Protein AF-0000000077532172 (afdb_homodimer)

pLDDT: mean 95.01, std 9.89, range [37.62, 99.0]

Structure (mmCIF, N/CA/C/O backbone):
data_AF-0000000077532172-model_v1
#
loop_
_entity.id
_entity.type
_entity.pdbx_description
1 polymer 'Glyoxalase/Bleomycin resistance protein/Dihydroxybiphenyl dioxygenase'
#
loop_
_atom_site.group_PDB
_atom_site.id
_atom_site.type_symbol
_atom_site.label_atom_id
_atom_site.label_alt_id
_atom_site.label_comp_id
_atom_site.label_asym_id
_atom_site.label_entity_id
_atom_site.label_seq_id
_atom_site.pdbx_PDB_ins_code
_atom_site.Cartn_x
_atom_site.Cartn_y
_atom_site.Cartn_z
_atom_site.occupancy
_atom_site.B_iso_or_equiv
_atom_site.auth_seq_id
_atom_site.auth_comp_id
_atom_site.auth_asym_id
_atom_site.auth_atom_id
_atom_site.pdbx_PDB_model_num
ATOM 1 N N . M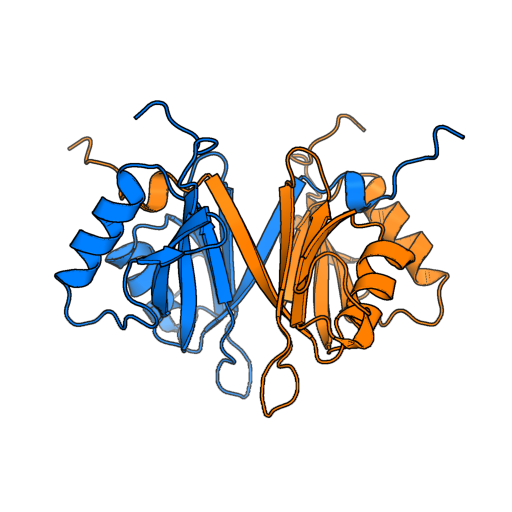ET A 1 1 ? -6.461 -32.5 4.848 1 37.62 1 MET A N 1
ATOM 2 C CA . MET A 1 1 ? -5.145 -32.406 4.219 1 37.62 1 MET A CA 1
ATOM 3 C C . MET A 1 1 ? -4.426 -31.141 4.68 1 37.62 1 MET A C 1
ATOM 5 O O . MET A 1 1 ? -4.84 -30.031 4.355 1 37.62 1 MET A O 1
ATOM 9 N N . SER A 1 2 ? -3.838 -30.938 5.824 1 48.78 2 SER A N 1
ATOM 10 C CA . SER A 1 2 ? -3.285 -29.828 6.602 1 48.78 2 SER A CA 1
ATOM 11 C C . SER A 1 2 ? -2.26 -29.047 5.789 1 48.78 2 SER A C 1
ATOM 13 O O . SER A 1 2 ? -1.079 -29.391 5.762 1 48.78 2 SER A O 1
ATOM 15 N N . GLY A 1 3 ? -2.461 -28.672 4.418 1 63.28 3 GLY A N 1
ATOM 16 C CA . GLY A 1 3 ? -1.538 -28.375 3.332 1 63.28 3 GLY A CA 1
ATOM 17 C C . GLY A 1 3 ? -0.626 -27.203 3.623 1 63.28 3 GLY A C 1
ATOM 18 O O . GLY A 1 3 ? -0.875 -26.422 4.555 1 63.28 3 GLY A O 1
ATOM 19 N N . THR A 1 4 ? 0.636 -27.391 3.184 1 82.19 4 THR A N 1
ATOM 20 C CA . THR A 1 4 ? 1.672 -26.375 3.322 1 82.19 4 THR A CA 1
ATOM 21 C C . THR A 1 4 ? 1.153 -25.016 2.877 1 82.19 4 THR A C 1
ATOM 23 O O . THR A 1 4 ? 0.619 -24.875 1.773 1 82.19 4 THR A O 1
ATOM 26 N N . PRO A 1 5 ? 1.08 -24.203 3.875 1 89.56 5 PRO A N 1
ATOM 27 C CA . PRO A 1 5 ? 0.607 -22.875 3.492 1 89.56 5 PRO A CA 1
ATOM 28 C C . PRO A 1 5 ? 1.331 -22.312 2.268 1 89.56 5 PRO A C 1
ATOM 30 O O . PRO A 1 5 ? 2.512 -22.609 2.061 1 89.56 5 PRO A O 1
ATOM 33 N N . ALA A 1 6 ? 0.56 -21.578 1.504 1 95.56 6 ALA A N 1
ATOM 34 C CA . ALA A 1 6 ? 1.185 -20.859 0.388 1 95.56 6 ALA A CA 1
ATOM 35 C C . ALA A 1 6 ? 2.326 -19.984 0.872 1 95.56 6 ALA A C 1
ATOM 37 O O . ALA A 1 6 ? 2.275 -19.438 1.98 1 95.56 6 ALA A O 1
ATOM 38 N N . PRO A 1 7 ? 3.334 -19.844 0.047 1 96.75 7 PRO A N 1
ATOM 39 C CA . PRO A 1 7 ? 4.473 -19.016 0.464 1 96.75 7 PRO A CA 1
ATOM 40 C C . PRO A 1 7 ? 4.059 -17.625 0.931 1 96.75 7 PRO A C 1
ATOM 42 O O . PRO A 1 7 ? 4.629 -17.094 1.888 1 96.75 7 PRO A O 1
ATOM 45 N N . VAL A 1 8 ? 3.014 -17.047 0.375 1 98.25 8 VAL A N 1
ATOM 46 C CA . VAL A 1 8 ? 2.617 -15.68 0.686 1 98.25 8 VAL A CA 1
ATOM 47 C C . VAL A 1 8 ? 2.033 -15.617 2.094 1 98.25 8 VAL A C 1
ATOM 49 O O . VAL A 1 8 ? 1.897 -14.539 2.67 1 98.25 8 VAL A O 1
ATOM 52 N N . ALA A 1 9 ? 1.693 -16.703 2.678 1 97.25 9 ALA A N 1
ATOM 53 C CA . ALA A 1 9 ? 1.202 -16.734 4.055 1 97.25 9 ALA A CA 1
ATOM 54 C C . ALA A 1 9 ? 2.271 -16.25 5.027 1 97.25 9 ALA A C 1
ATOM 56 O O . ALA A 1 9 ? 1.968 -15.906 6.172 1 97.25 9 ALA A O 1
ATOM 57 N N . SER A 1 10 ? 3.49 -16.203 4.613 1 96.81 10 SER A N 1
ATOM 58 C CA . SER A 1 10 ? 4.59 -15.75 5.461 1 96.81 10 SER A CA 1
ATOM 59 C C . SER A 1 10 ? 4.746 -14.234 5.398 1 96.81 10 SER A C 1
ATOM 61 O O . SER A 1 10 ? 5.629 -13.664 6.047 1 96.81 10 SER A O 1
ATOM 63 N N . ALA A 1 11 ? 3.889 -13.516 4.586 1 98.06 11 ALA A N 1
ATOM 64 C CA . ALA A 1 11 ? 4 -12.062 4.449 1 98.06 11 ALA A CA 1
ATOM 65 C C . ALA A 1 11 ? 3.955 -11.375 5.812 1 98.06 11 ALA A C 1
ATOM 67 O O . ALA A 1 11 ? 3.113 -11.711 6.652 1 98.06 11 ALA A O 1
ATOM 68 N N . TRP A 1 12 ? 4.875 -10.367 6 1 97.38 12 TRP A N 1
ATOM 69 C CA . TRP A 1 12 ? 4.902 -9.719 7.305 1 97.38 12 TRP A CA 1
ATOM 70 C C . TRP A 1 12 ? 4.922 -8.203 7.156 1 97.38 12 TRP A C 1
ATOM 72 O O . TRP A 1 12 ? 4.855 -7.473 8.148 1 97.38 12 TRP A O 1
ATOM 82 N N . LYS A 1 13 ? 4.965 -7.746 5.926 1 98.06 13 LYS A N 1
ATOM 83 C CA . LYS A 1 13 ? 4.926 -6.312 5.652 1 98.06 13 LYS A CA 1
ATOM 84 C C . LYS A 1 13 ? 4.496 -6.035 4.215 1 98.06 13 LYS A C 1
ATOM 86 O O . LYS A 1 13 ? 4.859 -6.777 3.299 1 98.06 13 LYS A O 1
ATOM 91 N N . ILE A 1 14 ? 3.723 -4.996 4.012 1 98.94 14 ILE A N 1
ATOM 92 C CA . ILE A 1 14 ? 3.445 -4.473 2.678 1 98.94 14 ILE A CA 1
ATOM 93 C C . ILE A 1 14 ? 3.795 -2.986 2.625 1 98.94 14 ILE A C 1
ATOM 95 O O . ILE A 1 14 ? 3.568 -2.254 3.59 1 98.94 14 ILE A O 1
ATOM 99 N N . ILE A 1 15 ? 4.383 -2.562 1.558 1 98.94 15 ILE A N 1
ATOM 100 C CA . ILE A 1 15 ? 4.801 -1.181 1.351 1 98.94 15 ILE A CA 1
ATOM 101 C C . ILE A 1 15 ? 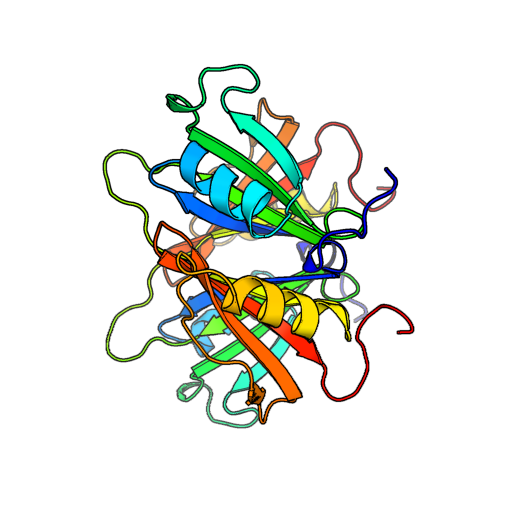4.301 -0.688 -0.004 1 98.94 15 ILE A C 1
ATOM 103 O O . ILE A 1 15 ? 4.855 -1.041 -1.046 1 98.94 15 ILE A O 1
ATOM 107 N N . PRO A 1 16 ? 3.203 0.099 -0.019 1 98.94 16 PRO A N 1
ATOM 108 C CA . PRO A 1 16 ? 2.846 0.698 -1.307 1 98.94 16 PRO A CA 1
ATOM 109 C C . PRO A 1 16 ? 3.951 1.587 -1.873 1 98.94 16 PRO A C 1
ATOM 111 O O . PRO A 1 16 ? 4.707 2.197 -1.112 1 98.94 16 PRO A O 1
ATOM 114 N N . THR A 1 17 ? 4.012 1.648 -3.191 1 98.88 17 THR A N 1
ATOM 115 C CA . THR A 1 17 ? 4.902 2.594 -3.857 1 98.88 17 THR A CA 1
ATOM 116 C C . THR A 1 17 ? 4.102 3.684 -4.562 1 98.88 17 THR A C 1
ATOM 118 O O . THR A 1 17 ? 3.115 3.396 -5.246 1 98.88 17 THR A O 1
ATOM 121 N N . PHE A 1 18 ? 4.465 4.863 -4.359 1 98.94 18 PHE A N 1
ATOM 122 C CA . PHE A 1 18 ? 3.91 6.027 -5.035 1 98.94 18 PHE A CA 1
ATOM 123 C C . PHE A 1 18 ? 4.953 6.68 -5.938 1 98.94 18 PHE A C 1
ATOM 125 O O . PHE A 1 18 ? 6.156 6.512 -5.723 1 98.94 18 PHE A O 1
ATOM 132 N N . GLU A 1 19 ? 4.473 7.363 -6.949 1 98.88 19 GLU A N 1
ATOM 133 C CA . GLU A 1 19 ? 5.363 8.195 -7.754 1 98.88 19 GLU A CA 1
ATOM 134 C C . GLU A 1 19 ? 5.312 9.648 -7.305 1 98.88 19 GLU A C 1
ATOM 136 O O . GLU A 1 19 ? 4.293 10.109 -6.789 1 98.88 19 GLU A O 1
ATOM 141 N N . SER A 1 20 ? 6.371 10.273 -7.438 1 98.88 20 SER A N 1
ATOM 142 C CA . SER A 1 20 ? 6.516 11.688 -7.113 1 98.88 20 SER A CA 1
ATOM 143 C C . SER A 1 20 ? 7.414 12.398 -8.117 1 98.88 20 SER A C 1
ATOM 145 O O . SER A 1 20 ? 8.523 11.938 -8.406 1 98.88 20 SER A O 1
ATOM 147 N N . ASP A 1 21 ? 6.926 13.555 -8.625 1 98.62 21 ASP A N 1
ATOM 148 C CA . ASP A 1 21 ? 7.723 14.344 -9.555 1 98.62 21 ASP A CA 1
ATOM 149 C C . ASP A 1 21 ? 8.812 15.125 -8.82 1 98.62 21 ASP A C 1
ATOM 151 O O . ASP A 1 21 ? 9.773 15.594 -9.438 1 98.62 21 ASP A O 1
ATOM 155 N N . ASP A 1 22 ? 8.641 15.312 -7.543 1 98.56 22 ASP A N 1
ATOM 156 C CA . ASP A 1 22 ? 9.539 16.094 -6.707 1 98.56 22 ASP A CA 1
ATOM 157 C C . ASP A 1 22 ? 9.594 15.547 -5.285 1 98.56 22 ASP A C 1
ATOM 159 O O . ASP A 1 22 ? 8.766 15.914 -4.441 1 98.56 22 ASP A O 1
ATOM 163 N N . ILE A 1 23 ? 10.641 14.781 -4.992 1 98.81 23 ILE A N 1
ATOM 164 C CA . ILE A 1 23 ? 10.75 14.047 -3.732 1 98.81 23 ILE A CA 1
ATOM 165 C C . ILE A 1 23 ? 10.891 15.039 -2.576 1 98.81 23 ILE A C 1
ATOM 167 O O . ILE A 1 23 ? 10.367 14.805 -1.485 1 98.81 23 ILE A O 1
ATOM 171 N N . ALA A 1 24 ? 11.57 16.078 -2.814 1 98.62 24 ALA A N 1
ATOM 172 C CA . ALA A 1 24 ? 11.727 17.078 -1.762 1 98.62 24 ALA A CA 1
ATOM 173 C C . ALA A 1 24 ? 10.375 17.672 -1.365 1 98.62 24 ALA A C 1
ATOM 175 O O . ALA A 1 24 ? 10.086 17.844 -0.177 1 98.62 24 ALA A O 1
ATOM 176 N N . ARG A 1 25 ? 9.57 18 -2.309 1 98.56 25 ARG A N 1
ATOM 177 C CA . ARG A 1 25 ? 8.227 18.5 -2.062 1 98.56 25 ARG A CA 1
ATOM 178 C C . ARG A 1 25 ? 7.367 17.469 -1.355 1 98.56 25 ARG A C 1
ATOM 180 O O . ARG A 1 25 ? 6.578 17.797 -0.466 1 98.56 25 ARG A O 1
ATOM 187 N N . THR A 1 26 ? 7.559 16.234 -1.769 1 98.81 26 THR A N 1
ATOM 188 C CA . THR A 1 26 ? 6.871 15.117 -1.12 1 98.81 26 THR A CA 1
ATOM 189 C C . THR A 1 26 ? 7.234 15.047 0.359 1 98.81 26 THR A C 1
ATOM 191 O O . THR A 1 26 ? 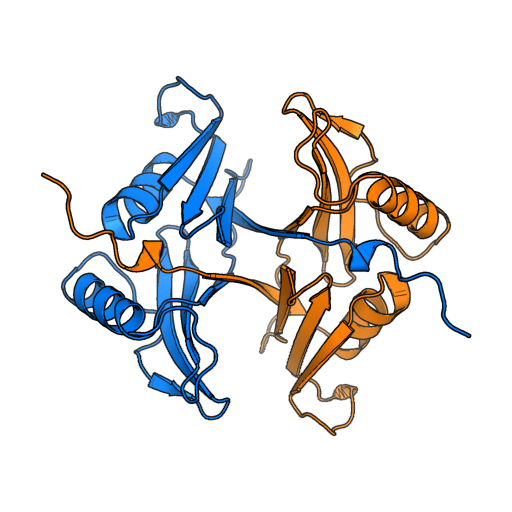6.359 14.891 1.214 1 98.81 26 THR A O 1
ATOM 194 N N . LEU A 1 27 ? 8.469 15.203 0.675 1 98.69 27 LEU A N 1
ATOM 195 C CA . LEU A 1 27 ? 8.93 15.133 2.057 1 98.69 27 LEU A CA 1
ATOM 196 C C . LEU A 1 27 ? 8.383 16.297 2.871 1 98.69 27 LEU A C 1
ATOM 198 O O . LEU A 1 27 ? 8.039 16.141 4.043 1 98.69 27 LEU A O 1
ATOM 202 N N . GLU A 1 28 ? 8.281 17.469 2.289 1 98.5 28 GLU A N 1
ATOM 203 C CA . GLU A 1 28 ? 7.676 18.609 2.979 1 98.5 28 GLU A CA 1
ATOM 204 C C . GLU A 1 28 ? 6.238 18.297 3.387 1 98.5 28 GLU A C 1
ATOM 206 O O . GLU A 1 28 ? 5.816 18.625 4.5 1 98.5 28 GLU A O 1
ATOM 211 N N . PHE A 1 29 ? 5.594 17.625 2.551 1 98.81 29 PHE A N 1
ATOM 212 C CA . PHE A 1 29 ? 4.191 17.328 2.811 1 98.81 29 PHE A CA 1
ATOM 213 C C . PHE A 1 29 ? 4.062 16.188 3.826 1 98.81 29 PHE A C 1
ATOM 215 O O . PHE A 1 29 ? 3.379 16.344 4.844 1 98.81 29 PHE A O 1
ATOM 222 N N . TYR A 1 30 ? 4.691 15.07 3.594 1 98.88 30 TYR A N 1
ATOM 223 C CA . TYR A 1 30 ? 4.484 13.875 4.398 1 98.88 30 TYR A CA 1
ATOM 224 C C . TYR A 1 30 ? 5.184 13.992 5.746 1 98.88 30 TYR A C 1
ATOM 226 O O . TYR A 1 30 ? 4.633 13.594 6.773 1 98.88 30 TYR A O 1
ATOM 234 N N . VAL A 1 31 ? 6.41 14.516 5.738 1 98.62 31 VAL A N 1
ATOM 235 C CA . VAL A 1 31 ? 7.148 14.641 6.988 1 98.62 31 VAL A CA 1
ATOM 236 C C . VAL A 1 31 ? 6.762 15.938 7.691 1 98.62 31 VAL A C 1
ATOM 238 O O . VAL A 1 31 ? 6.453 15.938 8.883 1 98.62 31 VAL A O 1
ATOM 241 N N . GLY A 1 32 ? 6.707 17.031 6.906 1 98 32 GLY A N 1
ATOM 242 C CA . GLY A 1 32 ? 6.426 18.328 7.492 1 98 32 GLY A CA 1
ATOM 243 C C . GLY A 1 32 ? 4.973 18.5 7.895 1 98 32 GLY A C 1
ATOM 244 O O . GLY A 1 32 ? 4.676 18.906 9.023 1 98 32 GLY A O 1
ATOM 245 N N . THR A 1 33 ? 4.07 18.219 7.035 1 98.12 33 THR A N 1
ATOM 246 C CA . THR A 1 33 ? 2.654 18.5 7.246 1 98.12 33 THR A CA 1
ATOM 247 C C . THR A 1 33 ? 1.968 17.344 7.957 1 98.12 33 THR A C 1
ATOM 249 O O . THR A 1 33 ? 1.263 17.531 8.945 1 98.12 33 THR A O 1
ATOM 252 N N . LEU A 1 34 ? 2.172 16.109 7.527 1 98.62 34 LEU A N 1
ATOM 253 C CA . LEU A 1 34 ? 1.417 14.969 8.047 1 98.62 34 LEU A CA 1
ATOM 254 C C . LEU A 1 34 ? 2.096 14.391 9.289 1 98.62 34 LEU A C 1
ATOM 256 O O . LEU A 1 34 ? 1.438 13.773 10.125 1 98.62 34 LEU A O 1
ATOM 260 N N . GLY A 1 35 ? 3.43 14.484 9.312 1 98.62 35 GLY A N 1
ATOM 261 C CA . GLY A 1 35 ? 4.137 14.039 10.508 1 98.62 35 GLY A CA 1
ATOM 262 C C . GLY A 1 35 ? 4.73 12.648 10.367 1 98.62 35 GLY A C 1
ATOM 263 O O . GLY A 1 35 ? 5.059 12.008 11.367 1 98.62 35 GLY A O 1
ATOM 264 N N . PHE A 1 36 ? 4.883 12.141 9.141 1 98.88 36 PHE A N 1
ATOM 265 C CA . PHE A 1 36 ? 5.609 10.898 8.922 1 98.88 36 PHE A CA 1
ATOM 266 C C . PHE A 1 36 ? 7.082 11.062 9.281 1 98.88 36 PHE A C 1
ATOM 268 O O . PHE A 1 36 ? 7.57 12.188 9.43 1 98.88 36 PHE A O 1
ATOM 275 N N . THR A 1 37 ? 7.766 9.922 9.477 1 98.81 37 THR A N 1
ATOM 276 C CA . THR A 1 37 ? 9.203 9.906 9.719 1 98.81 37 THR A CA 1
ATOM 277 C C . THR A 1 37 ? 9.961 9.508 8.453 1 98.81 37 THR A C 1
ATOM 279 O O . THR A 1 37 ? 9.555 8.586 7.746 1 98.81 37 THR A O 1
ATOM 282 N N . LEU A 1 38 ? 11.016 10.211 8.117 1 98.5 38 LEU A N 1
ATOM 283 C CA . LEU A 1 38 ? 11.898 9.852 7.012 1 98.5 38 LEU A CA 1
ATOM 284 C C . LEU A 1 38 ? 12.797 8.68 7.387 1 98.5 38 LEU A C 1
ATOM 286 O O . LEU A 1 38 ? 13.453 8.703 8.43 1 98.5 38 LEU A O 1
ATOM 290 N N . ALA A 1 39 ? 12.75 7.688 6.605 1 98.31 39 ALA A N 1
ATOM 291 C CA . ALA A 1 39 ? 13.641 6.547 6.812 1 98.31 39 ALA A CA 1
ATOM 292 C C . ALA A 1 39 ? 14.922 6.695 5.996 1 98.31 39 ALA A C 1
ATOM 294 O O . ALA A 1 39 ? 16.016 6.5 6.516 1 98.31 39 ALA A O 1
ATOM 295 N N . SER A 1 40 ? 14.742 7.012 4.691 1 97.94 40 SER A N 1
ATOM 296 C CA . SER A 1 40 ? 15.906 7.133 3.824 1 97.94 40 SER A CA 1
ATOM 297 C C . SER A 1 40 ? 15.57 7.879 2.539 1 97.94 40 SER A C 1
ATOM 299 O O . SER A 1 40 ? 14.398 8.031 2.191 1 97.94 40 SER A O 1
ATOM 301 N N . THR A 1 41 ? 16.625 8.383 1.867 1 98.38 41 THR A N 1
ATOM 302 C CA . THR A 1 41 ? 16.547 8.93 0.518 1 98.38 41 THR A CA 1
ATOM 303 C C . THR A 1 41 ? 17.609 8.305 -0.385 1 98.38 41 THR A C 1
ATOM 305 O O . THR A 1 41 ? 18.531 7.652 0.097 1 98.38 41 THR A O 1
ATOM 308 N N . LYS A 1 42 ? 17.312 8.484 -1.607 1 97.75 42 LYS A N 1
ATOM 309 C CA . LYS A 1 42 ? 18.359 8.273 -2.604 1 97.75 42 LYS A CA 1
ATOM 310 C C . LYS A 1 42 ? 18.547 9.516 -3.467 1 97.75 42 LYS A C 1
ATOM 312 O O . LYS A 1 42 ? 17.609 10 -4.094 1 97.75 42 LYS A O 1
ATOM 317 N N . PRO A 1 43 ? 19.719 10.07 -3.525 1 97.19 43 PRO A N 1
ATOM 318 C CA . PRO A 1 43 ? 20.906 9.727 -2.73 1 97.19 43 PRO A CA 1
ATOM 319 C C . PRO A 1 43 ? 20.734 10.047 -1.248 1 97.19 43 PRO A C 1
ATOM 321 O O . PRO A 1 43 ? 19.875 10.859 -0.884 1 97.19 43 PRO A O 1
ATOM 324 N N . GLU A 1 44 ? 21.344 9.453 -0.194 1 94.12 44 GLU A N 1
ATOM 325 C CA . GLU A 1 44 ? 21.203 9.594 1.253 1 94.12 44 GLU A CA 1
ATOM 326 C C . GLU A 1 44 ? 21.734 10.938 1.734 1 94.12 44 GLU A C 1
ATOM 328 O O . GLU A 1 44 ? 21.125 11.57 2.609 1 94.12 44 GLU A O 1
ATOM 333 N N . ASP A 1 45 ? 22.656 11.555 1.262 1 87.56 45 ASP A N 1
ATOM 334 C CA . ASP A 1 45 ? 23.281 12.781 1.74 1 87.56 45 ASP A CA 1
ATOM 335 C C . ASP A 1 45 ? 23.516 13.766 0.593 1 87.56 45 ASP A C 1
ATOM 337 O O . ASP A 1 45 ? 24.484 14.516 0.602 1 87.56 45 ASP A O 1
ATOM 341 N N . GLY A 1 46 ? 22.438 13.75 -0.184 1 89.44 46 GLY A N 1
ATOM 342 C CA . GLY A 1 46 ? 22.641 14.633 -1.322 1 89.44 46 GLY A CA 1
ATOM 343 C C . GLY A 1 46 ? 21.734 15.852 -1.299 1 89.44 46 GLY A C 1
ATOM 344 O O . GLY A 1 46 ? 20.984 16.047 -0.349 1 89.44 46 GLY A O 1
ATOM 345 N N . ASP A 1 47 ? 21.922 16.688 -2.197 1 96.44 47 ASP A N 1
ATOM 346 C CA . ASP A 1 47 ? 21.016 17.812 -2.459 1 96.44 47 ASP A CA 1
ATOM 347 C C . ASP A 1 47 ? 19.594 17.312 -2.709 1 96.44 47 ASP A C 1
ATOM 349 O O . ASP A 1 47 ? 19.375 16.453 -3.574 1 96.44 47 ASP A O 1
ATOM 353 N N . PRO A 1 48 ? 18.625 17.812 -1.975 1 96.88 48 PRO A N 1
ATOM 354 C CA . PRO A 1 48 ? 17.25 17.344 -2.119 1 96.88 48 PRO A CA 1
ATOM 355 C C . PRO A 1 48 ? 16.734 17.438 -3.557 1 96.88 48 PRO A C 1
ATOM 357 O O . PRO A 1 48 ? 15.867 16.672 -3.959 1 96.88 48 PRO A O 1
ATOM 360 N N . SER A 1 49 ? 17.25 18.359 -4.254 1 96.38 49 SER A N 1
ATOM 361 C CA . SER A 1 49 ? 16.828 18.516 -5.641 1 96.38 49 SER A CA 1
ATOM 362 C C . SER A 1 49 ? 17.203 17.297 -6.48 1 96.38 49 SER A C 1
ATOM 364 O O . SER A 1 49 ? 16.688 17.125 -7.59 1 96.38 49 SER A O 1
ATOM 366 N N . LEU A 1 50 ? 18.047 16.422 -5.953 1 96.75 50 LEU A N 1
ATOM 367 C CA . LEU A 1 50 ? 18.547 15.273 -6.699 1 96.75 50 LEU A CA 1
ATOM 368 C C . LEU A 1 50 ? 17.859 13.992 -6.238 1 96.75 50 LEU A C 1
ATOM 370 O O . LEU A 1 50 ? 18.125 12.914 -6.785 1 96.75 50 LEU A O 1
ATOM 374 N N . PHE A 1 51 ? 17.031 14.117 -5.266 1 98.25 51 PHE A N 1
ATOM 375 C CA . PHE A 1 51 ? 16.391 12.906 -4.738 1 98.25 51 PHE A CA 1
ATOM 376 C C . PHE A 1 51 ? 15.57 12.219 -5.812 1 98.25 51 PHE A C 1
ATOM 378 O O . PHE A 1 51 ? 14.812 12.875 -6.543 1 98.25 51 PHE A O 1
ATOM 385 N N . THR A 1 52 ? 15.695 10.906 -5.91 1 98.25 52 THR A N 1
ATOM 386 C CA . THR A 1 52 ? 14.898 10.102 -6.836 1 98.25 52 THR A CA 1
ATOM 387 C C . THR A 1 52 ? 14.039 9.094 -6.074 1 98.25 52 THR A C 1
ATOM 389 O O . THR A 1 52 ? 13.203 8.406 -6.672 1 98.25 52 THR A O 1
ATOM 392 N N . PHE A 1 53 ? 14.281 9.062 -4.82 1 98.62 53 PHE A N 1
ATOM 393 C CA . PHE A 1 53 ? 13.594 8.102 -3.961 1 98.62 53 PHE A CA 1
ATOM 394 C C . PHE A 1 53 ? 13.555 8.602 -2.521 1 98.62 53 PHE A C 1
ATOM 396 O O . PHE A 1 53 ? 14.5 9.227 -2.047 1 98.62 53 PHE A O 1
ATOM 403 N N . CYS A 1 54 ? 12.469 8.273 -1.809 1 98.75 54 CYS A N 1
ATOM 404 C CA . CYS A 1 54 ? 12.484 8.32 -0.351 1 98.75 54 CYS A CA 1
ATOM 405 C C . CYS A 1 54 ? 11.586 7.234 0.237 1 98.75 54 CYS A C 1
ATOM 407 O O . CYS A 1 54 ? 10.672 6.754 -0.43 1 98.75 54 CYS A O 1
ATOM 409 N N . SER A 1 55 ? 11.93 6.809 1.431 1 98.88 55 SER A N 1
ATOM 410 C CA . SER A 1 55 ? 11.117 5.949 2.289 1 98.88 55 SER A CA 1
ATOM 411 C C . SER A 1 55 ? 10.664 6.691 3.541 1 98.88 55 SER A C 1
ATOM 413 O O . SER A 1 55 ? 11.477 7.293 4.242 1 98.88 55 SER A O 1
ATOM 415 N N . ILE A 1 56 ? 9.352 6.684 3.756 1 98.94 56 ILE A N 1
ATOM 416 C CA . ILE A 1 56 ? 8.812 7.289 4.969 1 98.94 56 ILE A CA 1
ATOM 417 C C . ILE A 1 56 ? 7.961 6.266 5.723 1 98.94 56 ILE A C 1
ATOM 419 O O . ILE A 1 56 ? 7.523 5.27 5.145 1 98.94 56 ILE A O 1
ATOM 423 N N . PHE A 1 57 ? 7.766 6.492 7.043 1 98.88 57 PHE A N 1
ATOM 424 C CA . PHE A 1 57 ? 6.945 5.551 7.797 1 98.88 57 PHE A CA 1
ATOM 425 C C . PHE A 1 57 ? 6.266 6.246 8.969 1 98.88 57 PHE A C 1
ATOM 427 O O . PHE A 1 57 ? 6.629 7.367 9.328 1 98.88 57 PHE A O 1
ATOM 434 N N . ALA A 1 58 ? 5.23 5.645 9.477 1 98.75 58 ALA A N 1
ATOM 435 C CA . ALA A 1 58 ? 4.504 6.047 10.68 1 98.75 58 ALA A CA 1
ATOM 436 C C . ALA A 1 58 ? 4.039 4.828 11.477 1 98.75 58 ALA A C 1
ATOM 438 O O . ALA A 1 58 ? 3.877 3.742 10.914 1 98.75 58 ALA A O 1
ATOM 439 N N . GLY A 1 59 ? 3.906 5.012 12.75 1 97.56 59 GLY A N 1
ATOM 440 C CA . GLY A 1 59 ? 3.391 3.969 13.625 1 97.56 59 GLY A CA 1
ATOM 441 C C . GLY A 1 59 ? 4.477 3.059 14.172 1 97.56 59 GLY A C 1
ATOM 442 O O . GLY A 1 59 ? 5.605 3.061 13.68 1 97.56 59 GLY A O 1
ATOM 443 N N . GLU A 1 60 ? 4.113 2.305 15.164 1 94.75 60 GLU A N 1
ATOM 444 C CA . GLU A 1 60 ? 5.035 1.33 15.742 1 94.75 60 GLU A CA 1
ATOM 445 C C . GLU A 1 60 ? 5.492 0.314 14.703 1 94.75 60 GLU A C 1
ATOM 447 O O . GLU A 1 60 ? 4.688 -0.167 13.898 1 94.75 60 GLU A O 1
ATOM 452 N N . LYS A 1 61 ? 6.785 0.003 14.633 1 93.94 61 LYS A N 1
ATOM 453 C CA . LYS A 1 61 ? 7.398 -0.948 13.711 1 93.94 61 LYS A CA 1
ATOM 454 C C . LYS A 1 61 ? 7.07 -0.601 12.266 1 93.94 61 LYS A C 1
ATOM 456 O O . LYS A 1 61 ? 6.82 -1.491 11.445 1 93.94 61 LYS A O 1
ATOM 461 N N . ALA A 1 62 ? 6.91 0.712 11.992 1 97.38 62 ALA A N 1
ATOM 462 C CA . ALA A 1 62 ? 6.609 1.188 10.641 1 97.38 62 ALA A CA 1
ATOM 463 C C . ALA A 1 62 ? 5.352 0.525 10.094 1 97.38 62 ALA A C 1
ATOM 465 O O . ALA A 1 62 ? 5.34 0.04 8.961 1 97.38 62 ALA A O 1
ATOM 466 N N . ALA A 1 63 ? 4.293 0.557 10.875 1 97.56 63 ALA A N 1
ATOM 467 C CA . ALA A 1 63 ? 3.037 -0.09 10.508 1 97.56 63 ALA A CA 1
ATOM 468 C C . ALA A 1 63 ? 2.496 0.467 9.195 1 97.56 63 ALA A C 1
ATOM 470 O O . ALA A 1 63 ? 1.813 -0.239 8.445 1 97.56 63 ALA A O 1
ATOM 471 N N . ALA A 1 64 ? 2.814 1.745 8.953 1 98.81 64 ALA A N 1
ATOM 472 C CA . ALA A 1 64 ? 2.555 2.369 7.656 1 98.81 64 ALA A CA 1
ATOM 473 C C . ALA A 1 64 ? 3.85 2.871 7.02 1 98.81 64 ALA A C 1
ATOM 475 O O . ALA A 1 64 ? 4.477 3.803 7.531 1 98.81 64 ALA A O 1
ATOM 476 N N . ASN A 1 65 ? 4.242 2.238 5.98 1 98.94 65 ASN A N 1
ATOM 477 C CA . ASN A 1 65 ? 5.434 2.576 5.211 1 98.94 65 ASN A CA 1
ATOM 478 C C . ASN A 1 65 ? 5.105 2.824 3.742 1 98.94 65 ASN A C 1
ATOM 480 O O . ASN A 1 65 ? 4.312 2.092 3.148 1 98.94 65 ASN A O 1
ATOM 484 N N . ILE A 1 66 ? 5.695 3.889 3.178 1 99 66 ILE A N 1
ATOM 485 C CA . ILE A 1 66 ? 5.496 4.199 1.767 1 99 66 ILE A CA 1
ATOM 486 C C . ILE A 1 66 ? 6.844 4.461 1.1 1 99 66 ILE A C 1
ATOM 488 O O . ILE A 1 66 ? 7.688 5.176 1.649 1 99 66 ILE A O 1
ATOM 492 N N . TYR A 1 67 ? 7.051 3.885 -0.029 1 98.94 67 TYR A N 1
ATOM 493 C CA . TYR A 1 67 ? 8.156 4.246 -0.91 1 98.94 67 TYR A CA 1
ATOM 494 C C . TYR A 1 67 ? 7.695 5.223 -1.987 1 98.94 67 TYR A C 1
ATOM 496 O O . TYR A 1 67 ? 6.66 5.012 -2.625 1 98.94 67 TYR A O 1
ATOM 504 N N . PHE A 1 68 ? 8.492 6.242 -2.191 1 98.94 68 PHE A N 1
ATOM 505 C CA . PHE A 1 68 ? 8.273 7.168 -3.297 1 98.94 68 PHE A CA 1
ATOM 506 C C . PHE A 1 68 ? 9.398 7.066 -4.32 1 98.94 68 PHE A C 1
ATOM 508 O O . PHE A 1 68 ? 10.578 7.082 -3.957 1 98.94 68 PHE A O 1
ATOM 515 N N . PHE A 1 69 ? 9 7.004 -5.578 1 98.88 69 PHE A N 1
ATOM 516 C CA . PHE A 1 69 ? 9.953 6.984 -6.684 1 98.88 69 PHE A CA 1
ATOM 517 C C . PHE A 1 69 ? 9.68 8.133 -7.648 1 98.88 69 PHE A C 1
ATOM 519 O O . PHE A 1 69 ? 8.531 8.43 -7.961 1 98.88 69 PHE A O 1
ATOM 526 N N . LYS A 1 70 ? 10.711 8.734 -8.125 1 98.75 70 LYS A N 1
ATOM 527 C CA . LYS A 1 70 ? 10.602 9.695 -9.211 1 98.75 70 LYS A CA 1
ATOM 528 C C . LYS A 1 70 ? 10.594 8.992 -10.57 1 98.75 70 LYS A C 1
ATOM 530 O O . LYS A 1 70 ? 11.555 8.305 -10.922 1 98.75 70 LYS A O 1
ATOM 535 N N . PRO A 1 71 ? 9.484 9.125 -11.289 1 97.94 71 PRO A N 1
ATOM 536 C CA . PRO A 1 71 ? 9.477 8.477 -12.602 1 97.94 71 PRO A CA 1
ATOM 537 C C . PRO A 1 71 ? 10.406 9.164 -13.609 1 97.94 71 PRO A C 1
ATOM 539 O O . PRO A 1 71 ? 10.766 10.328 -13.43 1 97.94 71 PRO A O 1
ATOM 542 N N . SER A 1 72 ? 10.805 8.375 -14.547 1 94.44 72 SER A N 1
ATOM 543 C CA . SER A 1 72 ? 11.68 8.914 -15.578 1 94.44 72 SER A CA 1
ATOM 544 C C . SER A 1 72 ? 10.906 9.18 -16.875 1 94.44 72 SER A C 1
ATOM 546 O O . SER A 1 72 ? 10.195 8.305 -17.359 1 94.44 72 SER A O 1
ATOM 548 N N . GLY A 1 73 ? 11.023 10.422 -17.375 1 94.31 73 GLY A N 1
ATOM 549 C CA . GLY A 1 73 ? 10.547 10.727 -18.719 1 94.31 73 GLY A CA 1
ATOM 550 C C . GLY A 1 73 ? 9.055 10.961 -18.781 1 94.31 73 GLY A C 1
ATOM 551 O O . GLY A 1 73 ? 8.461 10.961 -19.859 1 94.31 73 GLY A O 1
ATOM 552 N N . ARG A 1 74 ? 8.398 10.922 -17.688 1 96.62 74 ARG A N 1
ATOM 553 C CA . ARG A 1 74 ? 6.961 11.195 -17.625 1 96.62 74 ARG A CA 1
ATOM 554 C C . ARG A 1 74 ? 6.566 11.75 -16.266 1 96.62 74 ARG A C 1
ATOM 556 O O . ARG A 1 74 ? 7.352 11.711 -15.32 1 96.62 74 ARG A O 1
ATOM 563 N N . SER A 1 75 ? 5.371 12.305 -16.203 1 97.94 75 SER A N 1
ATOM 564 C CA . SER A 1 75 ? 4.844 12.781 -14.93 1 97.94 75 SER A CA 1
ATOM 565 C C . SER A 1 75 ? 4.371 11.625 -14.047 1 97.94 75 SER A C 1
ATOM 567 O O . SER A 1 75 ? 4.059 10.547 -14.555 1 97.94 75 SER A O 1
ATOM 569 N N . ALA A 1 76 ? 4.32 11.883 -12.766 1 98.38 76 ALA A N 1
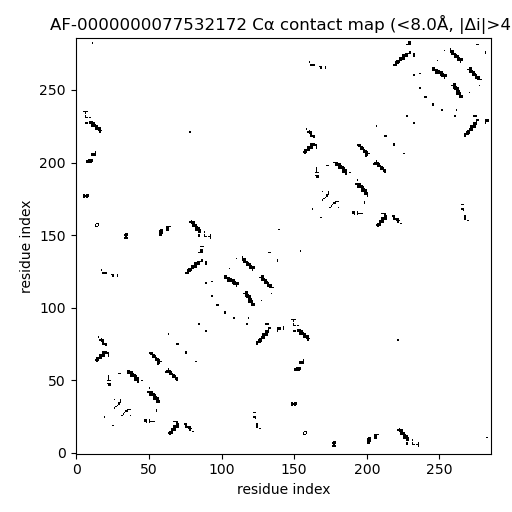ATOM 570 C CA . ALA A 1 76 ? 3.873 10.906 -11.781 1 98.38 76 ALA A CA 1
ATOM 571 C C . ALA A 1 76 ? 2.428 10.492 -12.039 1 98.38 76 ALA A C 1
ATOM 573 O O . ALA A 1 76 ? 1.572 11.336 -12.32 1 98.38 76 ALA A O 1
ATOM 574 N N . ASN A 1 77 ? 2.168 9.195 -11.977 1 97.94 77 ASN A N 1
ATOM 575 C CA . ASN A 1 77 ? 0.82 8.633 -11.961 1 97.94 77 ASN A CA 1
ATOM 576 C C . ASN A 1 77 ? 0.304 8.453 -10.539 1 97.94 77 ASN A C 1
ATOM 578 O O . ASN A 1 77 ? 0.945 7.785 -9.727 1 97.94 77 ASN A O 1
ATOM 582 N N . PRO A 1 78 ? -0.825 9 -10.234 1 98.31 78 PRO A N 1
ATOM 583 C CA . PRO A 1 78 ? -1.307 8.945 -8.852 1 98.31 78 PRO A CA 1
ATOM 584 C C . PRO A 1 78 ? -1.643 7.527 -8.398 1 98.31 78 PRO A C 1
ATOM 586 O O . PRO A 1 78 ? -2.189 6.738 -9.18 1 98.31 78 PRO A O 1
ATOM 589 N N . SER A 1 79 ? -1.315 7.238 -7.203 1 98.62 79 SER A N 1
ATOM 590 C CA . SER A 1 79 ? -1.677 6.016 -6.5 1 98.62 79 SER A CA 1
ATOM 591 C C . SER A 1 79 ? -2.51 6.316 -5.258 1 98.62 79 SER A C 1
ATOM 593 O O . SER A 1 79 ? -2.973 7.445 -5.074 1 98.62 79 SER A O 1
ATOM 595 N N . SER A 1 80 ? -2.855 5.25 -4.461 1 98.88 80 SER A N 1
ATOM 596 C CA . SER A 1 80 ? -3.707 5.469 -3.295 1 98.88 80 SER A CA 1
ATOM 597 C C . SER A 1 80 ? -3.5 4.379 -2.248 1 98.88 80 SER A C 1
ATOM 599 O O . SER A 1 80 ? -3.115 3.256 -2.582 1 98.88 80 SER A O 1
ATOM 601 N N . ALA A 1 81 ? -3.752 4.719 -1.012 1 98.94 81 ALA A N 1
ATOM 602 C CA . ALA A 1 81 ? -3.734 3.77 0.1 1 98.94 81 ALA A CA 1
ATOM 603 C C . ALA A 1 81 ? -4.664 4.223 1.223 1 98.94 81 ALA A C 1
ATOM 605 O O . ALA A 1 81 ? -4.949 5.418 1.354 1 98.94 81 ALA A O 1
ATOM 606 N N . TYR A 1 82 ? -5.105 3.24 1.989 1 98.94 82 TYR A N 1
ATOM 607 C CA . TYR A 1 82 ? -5.75 3.455 3.281 1 98.94 82 TYR A CA 1
ATOM 608 C C . TYR A 1 82 ? -4.738 3.344 4.418 1 98.94 82 TYR A C 1
ATOM 610 O O . TYR A 1 82 ? -3.854 2.486 4.387 1 98.94 82 TYR A O 1
ATOM 618 N N . ILE A 1 83 ? -4.898 4.203 5.391 1 98.94 83 ILE A N 1
ATOM 619 C CA . ILE A 1 83 ? -4.078 4.145 6.594 1 98.94 83 ILE A CA 1
ATOM 620 C C . ILE A 1 83 ? -4.973 4.18 7.828 1 98.94 83 ILE A C 1
ATOM 622 O O . ILE A 1 83 ? -5.73 5.129 8.031 1 98.94 83 ILE A O 1
ATOM 626 N N . ALA A 1 84 ? -4.844 3.168 8.641 1 98.56 84 ALA A N 1
ATOM 627 C CA . ALA A 1 84 ? -5.617 3.084 9.875 1 98.56 84 ALA A CA 1
ATOM 628 C C . ALA A 1 84 ? -4.934 3.854 11 1 98.56 84 ALA A C 1
ATOM 630 O O . ALA A 1 84 ? -3.725 3.717 11.211 1 98.56 84 ALA A O 1
ATOM 631 N N . LEU A 1 85 ? -5.719 4.652 11.719 1 97.62 85 LEU A N 1
ATOM 632 C CA . LEU A 1 85 ? -5.203 5.43 12.844 1 97.62 85 LEU A CA 1
ATOM 633 C C . LEU A 1 85 ? -5.93 5.066 14.133 1 97.62 85 LEU A C 1
ATOM 635 O O . LEU A 1 85 ? -6.934 4.352 14.102 1 97.62 85 LEU A O 1
ATOM 639 N N . GLY A 1 86 ? -5.332 5.527 15.164 1 95.25 86 GLY A N 1
ATOM 640 C CA . GLY A 1 86 ? -6.004 5.422 16.453 1 95.25 86 GLY A CA 1
ATOM 641 C C . GLY A 1 86 ? -7.324 6.164 16.5 1 95.25 86 GLY A C 1
ATOM 642 O O . GLY A 1 86 ? -7.543 7.102 15.734 1 95.25 86 GLY A O 1
ATOM 643 N N . THR A 1 87 ? -8.141 5.801 17.484 1 92.81 87 THR A N 1
ATOM 644 C CA . THR A 1 87 ? -9.516 6.266 17.594 1 92.81 87 THR A CA 1
ATOM 645 C C . THR A 1 87 ? -9.562 7.789 17.703 1 92.81 87 THR A C 1
ATOM 647 O O . THR A 1 87 ? -10.289 8.445 16.953 1 92.81 87 THR A O 1
ATOM 650 N N . THR A 1 88 ? -8.711 8.391 18.562 1 93.44 88 THR A N 1
ATOM 651 C CA . THR A 1 88 ? -8.742 9.836 18.781 1 93.44 88 THR A CA 1
ATOM 652 C C . THR A 1 88 ? -7.891 10.555 17.734 1 93.44 88 THR A C 1
ATOM 654 O O . THR A 1 88 ? -8.195 11.68 17.344 1 93.44 88 THR A O 1
ATOM 657 N N . GLN A 1 89 ? -6.934 9.836 17.234 1 96.06 89 GLN A N 1
ATOM 658 C CA . GLN A 1 89 ? -5.926 10.469 16.391 1 96.06 89 GLN A CA 1
ATOM 659 C C . GLN A 1 89 ? -6.469 10.711 14.984 1 96.06 89 GLN A C 1
ATOM 661 O O . GLN A 1 89 ? -6.027 11.633 14.297 1 96.06 89 GLN A O 1
ATOM 666 N N . LEU A 1 90 ? -7.492 9.914 14.602 1 97.25 90 LEU A N 1
ATOM 667 C CA . LEU A 1 90 ? -8.102 10.18 13.305 1 97.25 90 LEU A CA 1
ATOM 668 C C . LEU A 1 90 ? -8.711 11.578 13.258 1 97.25 90 LEU A C 1
ATOM 670 O O . LEU A 1 90 ? -8.422 12.352 12.344 1 97.25 90 LEU A O 1
ATOM 674 N N . ASP A 1 91 ? -9.492 11.914 14.258 1 96.62 91 ASP A N 1
ATOM 675 C CA . ASP A 1 91 ? -10.156 13.219 14.305 1 96.62 91 ASP A CA 1
ATOM 676 C C . ASP A 1 91 ? -9.148 14.344 14.516 1 96.62 91 ASP A C 1
ATOM 678 O O . ASP A 1 91 ? -9.289 15.43 13.953 1 96.62 91 ASP A O 1
ATOM 682 N N . GLN A 1 92 ? -8.141 14.016 15.297 1 97.25 92 GLN A N 1
ATOM 683 C CA . GLN A 1 92 ? -7.098 15.008 15.523 1 97.25 92 GLN A CA 1
ATOM 684 C C . GLN A 1 92 ? -6.383 15.367 14.227 1 97.25 92 GLN A C 1
ATOM 686 O O . GLN A 1 92 ? -6.109 16.547 13.961 1 97.25 92 GLN A O 1
ATOM 691 N N . LEU A 1 93 ? -6.09 14.367 13.438 1 98.44 93 LEU A N 1
ATOM 692 C CA . LEU A 1 93 ? -5.445 14.625 12.156 1 98.44 93 LEU A CA 1
ATOM 693 C C . LEU A 1 93 ? -6.352 15.445 11.242 1 98.44 93 LEU A C 1
ATOM 695 O O . LEU A 1 93 ? -5.914 16.422 10.648 1 98.44 93 LEU A O 1
ATOM 699 N N . HIS A 1 94 ? -7.578 15.008 11.164 1 98.5 94 HIS A N 1
ATOM 700 C CA . HIS A 1 94 ? -8.555 15.719 10.336 1 98.5 94 HIS A CA 1
ATOM 701 C C . HIS A 1 94 ? -8.617 17.188 10.711 1 98.5 94 HIS A C 1
ATOM 703 O O . HIS A 1 94 ? -8.508 18.062 9.836 1 98.5 94 HIS A O 1
ATOM 709 N N . ASP A 1 95 ? -8.727 17.484 11.977 1 98 95 ASP A N 1
ATOM 710 C CA . ASP A 1 95 ? -8.883 18.859 12.445 1 98 95 ASP A CA 1
ATOM 711 C C . ASP A 1 95 ? -7.625 19.672 12.148 1 98 95 ASP A C 1
ATOM 713 O O . ASP A 1 95 ? -7.719 20.844 11.742 1 98 95 ASP A O 1
ATOM 717 N N . SER A 1 96 ? -6.543 19.031 12.367 1 97.5 96 SER A N 1
ATOM 718 C CA . SER A 1 96 ? -5.289 19.734 12.102 1 97.5 96 SER A CA 1
ATOM 719 C C . SER A 1 96 ? -5.148 20.078 10.625 1 97.5 96 SER A C 1
ATOM 721 O O . SER A 1 96 ? -4.641 21.156 10.273 1 97.5 96 SER A O 1
ATOM 723 N N . LEU A 1 97 ? -5.559 19.188 9.75 1 98.25 97 LEU A N 1
ATOM 724 C CA . LEU A 1 97 ? -5.41 19.406 8.312 1 98.25 97 LEU A CA 1
ATOM 725 C C . LEU A 1 97 ? -6.457 20.391 7.801 1 98.25 97 LEU A C 1
ATOM 727 O O . LEU A 1 97 ? -6.195 21.141 6.863 1 98.25 97 LEU A O 1
ATOM 731 N N . LYS A 1 98 ? -7.609 20.375 8.375 1 97 98 LYS A N 1
ATOM 732 C CA . LYS A 1 98 ? -8.68 21.297 7.977 1 97 98 LYS A CA 1
ATOM 733 C C . LYS A 1 98 ? -8.289 22.75 8.242 1 97 98 LYS A C 1
ATOM 735 O O . LYS A 1 98 ? -8.75 23.656 7.547 1 97 98 LYS A O 1
ATOM 740 N N . ALA A 1 99 ? -7.445 22.938 9.141 1 95.69 99 ALA A N 1
ATOM 741 C CA . ALA A 1 99 ? -7 24.266 9.523 1 95.69 99 ALA A CA 1
ATOM 742 C C . ALA A 1 99 ? -5.977 24.812 8.523 1 95.69 99 ALA A C 1
ATOM 744 O O . ALA A 1 99 ? -5.641 26 8.547 1 95.69 99 ALA A O 1
ATOM 745 N N . ARG A 1 100 ? -5.57 23.922 7.66 1 95.56 100 ARG A N 1
ATOM 746 C CA . ARG A 1 100 ? -4.555 24.312 6.688 1 95.56 100 ARG A CA 1
ATOM 747 C C . ARG A 1 100 ? -5.188 24.688 5.355 1 95.56 100 ARG A C 1
ATOM 749 O O . ARG A 1 100 ? -6.203 24.109 4.957 1 95.56 100 ARG A O 1
ATOM 756 N N . ASP A 1 101 ? -4.48 25.484 4.594 1 93.38 101 ASP A N 1
ATOM 757 C CA . ASP A 1 101 ? -4.988 25.922 3.297 1 93.38 101 ASP A CA 1
ATOM 758 C C . ASP A 1 101 ? -4.316 25.156 2.156 1 93.38 101 ASP A C 1
ATOM 760 O O . ASP A 1 101 ? -4.75 25.25 1.005 1 93.38 101 ASP A O 1
ATOM 764 N N . ASP A 1 102 ? -3.338 24.391 2.412 1 94.88 102 ASP A N 1
ATOM 765 C CA . ASP A 1 102 ? -2.541 23.766 1.353 1 94.88 102 ASP A CA 1
ATOM 766 C C . ASP A 1 102 ? -2.816 22.281 1.252 1 94.88 102 ASP A C 1
ATOM 768 O O . ASP A 1 102 ? -2.055 21.531 0.624 1 94.88 102 ASP A O 1
ATOM 772 N N . VAL A 1 103 ? -3.9 21.875 1.958 1 97.31 103 VAL A N 1
ATOM 773 C CA . VAL A 1 103 ? -4.262 20.453 1.9 1 97.31 103 VAL A CA 1
ATOM 774 C C . VAL A 1 103 ? -5.562 20.281 1.117 1 97.31 103 VAL A C 1
ATOM 776 O O . VAL A 1 103 ? -6.555 20.969 1.396 1 97.31 103 VAL A O 1
ATOM 779 N N . GLU A 1 104 ? -5.531 19.453 0.118 1 98.06 104 GLU A N 1
ATOM 780 C CA . GLU A 1 104 ? -6.711 19.141 -0.688 1 98.06 104 GLU A CA 1
ATOM 781 C C . GLU A 1 104 ? -7.449 17.922 -0.148 1 98.06 104 GLU A C 1
ATOM 783 O O . GLU A 1 104 ? -6.91 16.812 -0.147 1 98.06 104 GLU A O 1
ATOM 788 N N . PHE A 1 105 ? -8.68 18.109 0.283 1 98.62 105 PHE A N 1
ATOM 789 C CA . PHE A 1 105 ? -9.523 17 0.715 1 98.62 105 PHE A CA 1
ATOM 790 C C . PHE A 1 105 ? -10.227 16.359 -0.475 1 98.62 105 PHE A C 1
ATOM 792 O O . PHE A 1 105 ? -10.906 17.031 -1.241 1 98.62 105 PHE A O 1
ATOM 799 N N . ALA A 1 106 ? -9.992 15.133 -0.664 1 98.56 106 ALA A N 1
ATOM 800 C CA . ALA A 1 106 ? -10.688 14.375 -1.696 1 98.56 106 ALA A CA 1
ATOM 801 C C . ALA A 1 106 ? -12.062 13.922 -1.211 1 98.56 106 ALA A C 1
ATOM 803 O O . ALA A 1 106 ? -13.008 13.812 -2.004 1 98.56 106 ALA A O 1
ATOM 804 N N . ASP A 1 107 ? -12.234 13.555 0.034 1 98.5 107 ASP A N 1
ATOM 805 C CA . ASP A 1 107 ? -13.484 13.188 0.696 1 98.5 107 ASP A CA 1
ATOM 806 C C . ASP A 1 107 ? -13.547 13.766 2.109 1 98.5 107 ASP A C 1
ATOM 808 O O . ASP A 1 107 ? -12.578 13.68 2.863 1 98.5 107 ASP A O 1
ATOM 812 N N . GLU A 1 108 ? -14.688 14.312 2.494 1 98.19 108 GLU A N 1
ATOM 813 C CA . GLU A 1 108 ? -14.898 14.797 3.855 1 98.19 108 GLU A CA 1
ATOM 814 C C . GLU A 1 108 ? -15 13.641 4.84 1 98.19 108 GLU A C 1
ATOM 816 O O . GLU A 1 108 ? -15.297 12.508 4.449 1 98.19 108 GLU A O 1
ATOM 821 N N . ILE A 1 109 ? -14.812 13.969 6.109 1 98.5 109 ILE A N 1
ATOM 822 C CA . ILE A 1 109 ? -14.883 12.938 7.133 1 98.5 109 ILE A CA 1
ATOM 823 C C . ILE A 1 109 ? -16.328 12.445 7.266 1 98.5 109 ILE A C 1
ATOM 825 O O . ILE A 1 109 ? -17.266 13.242 7.25 1 98.5 109 ILE A O 1
ATOM 829 N N . GLN A 1 110 ? -16.453 11.203 7.266 1 98.56 110 GLN A N 1
ATOM 830 C CA . GLN A 1 110 ? -17.781 10.633 7.355 1 98.56 110 GLN A CA 1
ATOM 831 C C . GLN A 1 110 ? -17.734 9.203 7.895 1 98.56 110 GLN A C 1
ATOM 833 O O . GLN A 1 110 ? -16.703 8.531 7.789 1 98.56 110 GLN A O 1
ATOM 838 N N . ASP A 1 111 ? -18.844 8.805 8.508 1 98.38 111 ASP A N 1
ATOM 839 C CA . ASP A 1 111 ? -19.078 7.406 8.852 1 98.38 111 ASP A CA 1
ATOM 840 C C . ASP A 1 111 ? -19.672 6.641 7.668 1 98.38 111 ASP A C 1
ATOM 842 O O . ASP A 1 111 ? -20.703 7.039 7.125 1 98.38 111 ASP A O 1
ATOM 846 N N . GLN A 1 112 ? -19 5.578 7.305 1 98.06 112 GLN A N 1
ATOM 847 C CA . GLN A 1 112 ? -19.406 4.836 6.117 1 98.06 112 GLN A CA 1
ATOM 848 C C . GLN A 1 112 ? -20.234 3.615 6.496 1 98.06 112 GLN A C 1
ATOM 850 O O . GLN A 1 112 ? -20.062 3.043 7.574 1 98.06 112 GLN A O 1
ATOM 855 N N . PRO A 1 113 ? -21.062 3.137 5.605 1 95.94 113 PRO A N 1
ATOM 856 C CA . PRO A 1 113 ? -21.938 1.997 5.902 1 95.94 113 PRO A CA 1
ATOM 857 C C . PRO A 1 113 ? -21.156 0.697 6.105 1 95.94 113 PRO A C 1
ATOM 859 O O . PRO A 1 113 ? -21.688 -0.259 6.68 1 95.94 113 PRO A O 1
ATOM 862 N N . TRP A 1 114 ? -19.984 0.695 5.652 1 95.19 114 TRP A N 1
ATOM 863 C CA . TRP A 1 114 ? -19.203 -0.534 5.773 1 95.19 114 TRP A CA 1
ATOM 864 C C . TRP A 1 114 ? -18.422 -0.557 7.082 1 95.19 114 TRP A C 1
ATOM 866 O O . TRP A 1 114 ? -17.578 -1.435 7.297 1 95.19 114 TRP A O 1
ATOM 876 N N . GLY A 1 115 ? -18.547 0.531 7.945 1 96.38 115 GLY A N 1
ATOM 877 C CA . GLY A 1 115 ? -18.062 0.419 9.312 1 96.38 115 GLY A CA 1
ATOM 878 C C . GLY A 1 115 ? -16.828 1.261 9.586 1 96.38 115 GLY A C 1
ATOM 879 O O . GLY A 1 115 ? -16.203 1.138 10.641 1 96.38 115 GLY A O 1
ATOM 880 N N . PHE A 1 116 ? -16.422 2.129 8.664 1 97.75 116 PHE A N 1
ATOM 881 C CA . PHE A 1 116 ? -15.266 3.004 8.875 1 97.75 116 PHE A CA 1
ATOM 882 C C . PHE A 1 116 ? -15.719 4.438 9.125 1 97.75 116 PHE A C 1
ATOM 884 O O . PHE A 1 116 ? -16.703 4.895 8.547 1 97.75 116 PHE A O 1
ATOM 891 N N . ARG A 1 117 ? -15.094 5.176 10.031 1 98.12 117 ARG A N 1
ATOM 892 C CA . ARG A 1 117 ? -14.961 6.625 9.93 1 98.12 117 ARG A CA 1
ATOM 893 C C . ARG A 1 117 ? -13.711 7.004 9.148 1 98.12 117 ARG A C 1
ATOM 895 O O . ARG A 1 117 ? -12.617 6.512 9.445 1 98.12 117 ARG A O 1
ATOM 902 N N . GLN A 1 118 ? -13.898 7.777 8.133 1 98.81 118 GLN A N 1
ATOM 903 C CA . GLN A 1 118 ? -12.75 7.996 7.258 1 98.81 118 GLN A CA 1
ATOM 904 C C . GLN A 1 118 ? -12.82 9.359 6.582 1 98.81 118 GLN A C 1
ATOM 906 O O . GLN A 1 118 ? -13.891 9.969 6.512 1 98.81 118 GLN A O 1
ATOM 911 N N . PHE A 1 119 ? -11.734 9.875 6.109 1 98.88 119 PHE A N 1
ATOM 912 C CA . PHE A 1 119 ? -11.602 10.984 5.172 1 98.88 119 PHE A CA 1
ATOM 913 C C . PHE A 1 119 ? -10.414 10.773 4.246 1 98.88 119 PHE A C 1
ATOM 915 O O . PHE A 1 119 ? -9.57 9.906 4.496 1 98.88 119 PHE A O 1
ATOM 922 N N . ALA A 1 120 ? -10.391 11.5 3.162 1 98.94 120 ALA A N 1
ATOM 923 C CA . ALA A 1 120 ? -9.305 11.344 2.199 1 98.94 120 ALA A CA 1
ATOM 924 C C . ALA A 1 120 ? -8.727 12.695 1.797 1 98.94 120 ALA A C 1
ATOM 926 O O . ALA A 1 120 ? -9.461 13.68 1.677 1 98.94 120 ALA A O 1
ATOM 927 N N . ILE A 1 121 ? -7.43 12.719 1.598 1 98.94 121 ILE A N 1
ATOM 928 C CA . ILE A 1 121 ? -6.738 13.898 1.093 1 98.94 121 ILE A CA 1
ATOM 929 C C . ILE A 1 121 ? -5.887 13.523 -0.116 1 98.94 121 ILE A C 1
ATOM 931 O O . ILE A 1 121 ? -5.637 12.344 -0.365 1 98.94 121 ILE A O 1
ATOM 935 N N . LYS A 1 122 ? -5.449 14.508 -0.874 1 98.81 122 LYS A N 1
ATOM 936 C CA . LYS A 1 122 ? -4.508 14.352 -1.98 1 98.81 122 LYS A CA 1
ATOM 937 C C . LYS A 1 122 ? -3.146 14.945 -1.635 1 98.81 122 LYS A C 1
ATOM 939 O O . LYS A 1 122 ? -3.068 16.016 -1.027 1 98.81 122 LYS A O 1
ATOM 944 N N . ASP A 1 123 ? -2.121 14.203 -1.982 1 98.75 123 ASP A N 1
ATOM 945 C CA . ASP A 1 123 ? -0.783 14.773 -1.839 1 98.75 123 ASP A CA 1
ATOM 946 C C . ASP A 1 123 ? -0.423 15.641 -3.043 1 98.75 123 ASP A C 1
ATOM 948 O O . ASP A 1 123 ? -1.223 15.789 -3.969 1 98.75 123 ASP A O 1
ATOM 952 N N . PRO A 1 124 ? 0.705 16.266 -3.117 1 98.31 124 PRO A N 1
ATOM 953 C CA . PRO A 1 124 ? 1.045 17.234 -4.16 1 98.31 124 PRO A CA 1
ATOM 954 C C . PRO A 1 124 ? 1.057 16.625 -5.559 1 98.31 124 PRO A C 1
ATOM 956 O O . PRO A 1 124 ? 0.944 17.344 -6.551 1 98.31 124 PRO A O 1
ATOM 959 N N . ASP A 1 125 ? 1.244 15.328 -5.703 1 98.56 125 ASP A N 1
ATOM 960 C CA . ASP A 1 125 ? 1.28 14.68 -7.012 1 98.56 125 ASP A CA 1
ATOM 961 C C . ASP A 1 125 ? -0.052 14.008 -7.328 1 98.56 125 ASP A C 1
ATOM 963 O O . ASP A 1 125 ? -0.165 13.273 -8.312 1 98.56 125 ASP A O 1
ATOM 967 N N . GLY A 1 126 ? -1 14.102 -6.438 1 98.5 126 GLY A N 1
ATOM 968 C CA . GLY A 1 126 ? -2.334 13.594 -6.707 1 98.5 126 GLY A CA 1
ATOM 969 C C . GLY A 1 126 ? -2.578 12.219 -6.105 1 98.5 126 GLY A C 1
ATOM 970 O O . GLY A 1 126 ? -3.654 11.648 -6.277 1 98.5 126 GLY A O 1
ATOM 971 N N . ASN A 1 127 ? -1.608 11.656 -5.438 1 98.81 127 ASN A N 1
ATOM 972 C CA . ASN A 1 127 ? -1.864 10.43 -4.684 1 98.81 127 ASN A CA 1
ATOM 973 C C . ASN A 1 127 ? -2.926 10.648 -3.609 1 98.81 127 ASN A C 1
ATOM 975 O O . ASN A 1 127 ? -2.961 11.703 -2.969 1 98.81 127 ASN A O 1
ATOM 979 N N . THR A 1 128 ? -3.725 9.633 -3.385 1 98.88 128 THR A N 1
ATOM 980 C CA . THR A 1 128 ? -4.805 9.766 -2.412 1 98.88 128 THR A CA 1
ATOM 981 C C . THR A 1 128 ? -4.5 8.953 -1.157 1 98.88 128 THR A C 1
ATOM 983 O O . THR A 1 128 ? -4.152 7.77 -1.244 1 98.88 128 THR A O 1
ATOM 986 N N . LEU A 1 129 ? -4.582 9.531 -0.002 1 98.94 129 LEU A N 1
ATOM 987 C CA . LEU A 1 129 ? -4.535 8.867 1.298 1 98.94 129 LEU A CA 1
ATOM 988 C C . LEU A 1 129 ? -5.906 8.891 1.969 1 98.94 129 LEU A C 1
ATOM 990 O O . LEU A 1 129 ? -6.484 9.961 2.176 1 98.94 129 LEU A O 1
ATOM 994 N N . THR A 1 130 ? -6.414 7.781 2.234 1 98.94 130 THR A N 1
ATOM 995 C CA . THR A 1 130 ? -7.613 7.656 3.055 1 98.94 130 THR A CA 1
ATOM 996 C C . THR A 1 130 ? -7.254 7.223 4.473 1 98.94 130 THR A C 1
ATOM 998 O O . THR A 1 130 ? -6.746 6.117 4.68 1 98.94 130 THR A O 1
ATOM 1001 N N . PHE A 1 131 ? -7.48 8.117 5.398 1 98.88 131 PHE A N 1
ATOM 1002 C CA . PHE A 1 131 ? -7.297 7.789 6.809 1 98.88 131 PHE A CA 1
ATOM 1003 C C . PHE A 1 131 ? -8.602 7.281 7.418 1 98.88 131 PHE A C 1
ATOM 1005 O O . PHE A 1 131 ? -9.672 7.836 7.164 1 98.88 131 PHE A O 1
ATOM 1012 N N . PHE A 1 132 ? -8.453 6.207 8.266 1 98.69 132 PHE A N 1
ATOM 1013 C CA . PHE A 1 132 ? -9.703 5.648 8.766 1 98.69 132 PHE A CA 1
ATOM 1014 C C . PHE A 1 132 ? -9.5 5 10.125 1 98.69 132 PHE A C 1
ATOM 1016 O O . PHE A 1 132 ? -8.359 4.793 10.562 1 98.69 132 PHE A O 1
ATOM 1023 N N . LYS A 1 133 ? -10.578 4.746 10.82 1 97.81 133 LYS A N 1
ATOM 1024 C CA . LYS A 1 133 ? -10.695 3.881 11.984 1 97.81 133 LYS A CA 1
ATOM 1025 C C . LYS A 1 133 ? -11.977 3.049 11.93 1 97.81 133 LYS A C 1
ATOM 1027 O O . LYS A 1 133 ? -12.914 3.396 11.211 1 97.81 133 LYS A O 1
ATOM 1032 N N . TYR A 1 134 ? -11.945 1.96 12.664 1 96.62 134 TYR A N 1
ATOM 1033 C CA . TYR A 1 134 ? -13.172 1.179 12.797 1 96.62 134 TYR A CA 1
ATOM 1034 C C . TYR A 1 134 ? -14.172 1.884 13.703 1 96.62 134 TYR A C 1
ATOM 1036 O O . TYR A 1 134 ? -13.797 2.439 14.742 1 96.62 134 TYR A O 1
ATOM 1044 N N . LEU A 1 135 ? -15.445 1.844 13.32 1 95.12 135 LEU A N 1
ATOM 1045 C CA . LEU A 1 135 ? -16.5 2.438 14.133 1 95.12 135 LEU A CA 1
ATOM 1046 C C . LEU A 1 135 ? -16.797 1.578 15.359 1 95.12 135 LEU A C 1
ATOM 1048 O O . LEU A 1 135 ? -17.109 2.102 16.422 1 95.12 135 LEU A O 1
ATOM 1052 N N . GLU A 1 136 ? -16.781 0.271 15.07 1 89.06 136 GLU A N 1
ATOM 1053 C CA . GLU A 1 136 ? -17.141 -0.643 16.156 1 89.06 136 GLU A CA 1
ATOM 1054 C C . GLU A 1 136 ? -15.938 -1.448 16.625 1 89.06 136 GLU A C 1
ATOM 1056 O O . GLU A 1 136 ? -15.758 -2.604 16.219 1 89.06 136 GLU A O 1
ATOM 1061 N N . GLY A 1 137 ? -14.977 -0.892 17.359 1 78.81 137 GLY A N 1
ATOM 1062 C CA . GLY A 1 137 ? -13.859 -1.563 18 1 78.81 137 GLY A CA 1
ATOM 1063 C C . GLY A 1 137 ? -12.82 -2.072 17.016 1 78.81 137 GLY A C 1
ATOM 1064 O O . GLY A 1 137 ? -12.969 -1.898 15.805 1 78.81 137 GLY A O 1
ATOM 1065 N N . GLY A 1 138 ? -11.641 -2.604 17.562 1 79.56 138 GLY A N 1
ATOM 1066 C CA . GLY A 1 138 ? -10.578 -3.217 16.781 1 79.56 138 GLY A CA 1
ATOM 1067 C C . GLY A 1 138 ? -9.414 -2.285 16.516 1 79.56 138 GLY A C 1
ATOM 1068 O O . GLY A 1 138 ? -8.367 -2.713 16.016 1 79.56 138 GLY A O 1
ATOM 1069 N N . ASN A 1 139 ? -9.711 -0.991 16.844 1 84.56 139 ASN A N 1
ATOM 1070 C CA . ASN A 1 139 ? -8.586 -0.069 16.703 1 84.56 139 ASN A CA 1
ATOM 1071 C C . ASN A 1 139 ? -7.566 -0.245 17.828 1 84.56 139 ASN A C 1
ATOM 1073 O O . ASN A 1 139 ? -7.934 -0.504 18.969 1 84.56 139 ASN A O 1
ATOM 1077 N N . PRO A 1 140 ? -6.355 -0.366 17.359 1 73.19 140 PRO A N 1
ATOM 1078 C CA . PRO A 1 140 ? -5.391 -0.446 18.453 1 73.19 140 PRO A CA 1
ATOM 1079 C C . PRO A 1 140 ? -5.391 0.804 19.328 1 73.19 140 PRO A C 1
ATOM 1081 O O . PRO A 1 140 ? -5.582 1.915 18.828 1 73.19 140 PRO A O 1
ATOM 1084 N N . GLY A 1 141 ? -5.051 0.61 20.656 1 62.72 141 GLY A N 1
ATOM 1085 C CA . GLY A 1 141 ? -4.855 1.687 21.609 1 62.72 141 GLY A CA 1
ATOM 1086 C C . GLY A 1 141 ? -6.109 2.016 22.406 1 62.72 141 GLY A C 1
ATOM 1087 O O . GLY A 1 141 ? -7.211 1.616 22.016 1 62.72 141 GLY A O 1
ATOM 1088 N N . ASP A 1 142 ? -6.129 1.768 23.641 1 55.12 142 ASP A N 1
ATOM 1089 C CA . ASP A 1 142 ? -7.141 1.927 24.672 1 55.12 142 ASP A CA 1
ATOM 1090 C C . ASP A 1 142 ? -7.766 3.32 24.625 1 55.12 142 ASP A C 1
ATOM 1092 O O . ASP A 1 142 ? -8.633 3.648 25.438 1 55.12 142 ASP A O 1
ATOM 1096 N N . GLU A 1 143 ? -7.316 4.309 23.844 1 47.09 143 GLU A N 1
ATOM 1097 C CA . GLU A 1 143 ? -8.109 5.512 24.078 1 47.09 143 GLU A CA 1
ATOM 1098 C C . GLU A 1 143 ? -9.414 5.48 23.297 1 47.09 143 GLU A C 1
ATOM 1100 O O . GLU A 1 143 ? -9.5 4.82 22.25 1 47.09 143 GLU A O 1
ATOM 1105 N N . MET B 1 1 ? 11.68 19.141 24.703 1 37.94 1 MET B N 1
ATOM 1106 C CA . MET B 1 1 ? 10.258 19.438 24.562 1 37.94 1 MET B CA 1
ATOM 1107 C C . MET B 1 1 ? 9.492 18.219 24.078 1 37.94 1 MET B C 1
ATOM 1109 O O . MET B 1 1 ? 9.641 17.781 22.938 1 37.94 1 MET B O 1
ATOM 1113 N N . SER B 1 2 ? 9.156 17.125 24.781 1 48.47 2 SER B N 1
ATOM 1114 C CA . SER B 1 2 ? 8.703 15.75 24.594 1 48.47 2 SER B CA 1
ATOM 1115 C C . SER B 1 2 ? 7.41 15.695 23.797 1 48.47 2 SER B C 1
ATOM 1117 O O . SER B 1 2 ? 6.32 15.781 24.359 1 48.47 2 SER B O 1
ATOM 1119 N N . GLY B 1 3 ? 7.207 16.469 22.609 1 63.66 3 GLY B N 1
ATOM 1120 C CA . GLY B 1 3 ? 6 16.953 21.953 1 63.66 3 GLY B CA 1
ATOM 1121 C C . GLY B 1 3 ? 5.062 15.844 21.531 1 63.66 3 GLY B C 1
ATOM 1122 O O . GLY B 1 3 ? 5.457 14.68 21.484 1 63.66 3 GLY B O 1
ATOM 1123 N N . THR B 1 4 ? 3.766 16.156 21.703 1 82.69 4 THR B N 1
ATOM 1124 C CA . THR B 1 4 ? 2.688 15.25 21.328 1 82.69 4 THR B CA 1
ATOM 1125 C C . THR B 1 4 ? 2.914 14.688 19.938 1 82.69 4 THR B C 1
ATOM 1127 O O . THR B 1 4 ? 3.131 15.438 18.984 1 82.69 4 THR B O 1
ATOM 1130 N N . PRO B 1 5 ? 3.152 13.422 20 1 89.69 5 PRO B N 1
ATOM 1131 C CA . PRO B 1 5 ? 3.357 12.836 18.672 1 89.69 5 PRO B CA 1
ATOM 1132 C C . PRO B 1 5 ? 2.285 13.25 17.672 1 89.69 5 PRO B C 1
ATOM 1134 O O . PRO B 1 5 ? 1.129 13.461 18.047 1 89.69 5 PRO B O 1
ATOM 1137 N N . ALA B 1 6 ? 2.734 13.383 16.438 1 95.56 6 ALA B N 1
ATOM 1138 C CA . ALA B 1 6 ? 1.769 13.625 15.375 1 95.56 6 ALA B CA 1
ATOM 1139 C C . ALA B 1 6 ? 0.697 12.539 15.336 1 95.56 6 ALA B C 1
ATOM 1141 O O . ALA B 1 6 ? 0.971 11.383 15.656 1 95.56 6 ALA B O 1
ATOM 1142 N N . PRO B 1 7 ? -0.492 12.93 14.961 1 96.75 7 PRO B N 1
ATOM 1143 C CA . PRO B 1 7 ? -1.569 11.938 14.93 1 96.75 7 PRO B CA 1
ATOM 1144 C C . PRO B 1 7 ? -1.203 10.688 14.125 1 96.75 7 PRO B C 1
ATOM 1146 O O . PRO B 1 7 ? -1.563 9.578 14.508 1 96.75 7 PRO B O 1
ATOM 1149 N N . VAL B 1 8 ? -0.414 10.805 13.086 1 98.25 8 VAL B N 1
ATOM 1150 C CA . VAL B 1 8 ? -0.107 9.688 12.203 1 98.25 8 VAL B CA 1
ATOM 1151 C C . VAL B 1 8 ? 0.806 8.695 12.922 1 98.25 8 VAL B C 1
ATOM 1153 O O . VAL B 1 8 ? 0.961 7.555 12.477 1 98.25 8 VAL B O 1
ATOM 1156 N N . ALA B 1 9 ? 1.403 9.062 13.984 1 97.38 9 ALA B N 1
ATOM 1157 C CA . ALA B 1 9 ? 2.229 8.148 14.766 1 97.38 9 ALA B CA 1
ATOM 1158 C C . ALA B 1 9 ? 1.394 6.992 15.32 1 97.38 9 ALA B C 1
ATOM 1160 O O . ALA B 1 9 ? 1.938 5.969 15.742 1 97.38 9 ALA B O 1
ATOM 1161 N N . SER B 1 10 ? 0.118 7.125 15.336 1 96.88 10 SER B N 1
ATOM 1162 C CA . SER B 1 10 ? -0.772 6.086 15.836 1 96.88 10 SER B CA 1
ATOM 1163 C C . SER B 1 10 ? -1.108 5.074 14.742 1 96.88 10 SER B C 1
ATOM 1165 O O . SER B 1 10 ? -1.859 4.125 14.984 1 96.88 10 SER B O 1
ATOM 1167 N N . ALA B 1 11 ? -0.574 5.254 13.492 1 98.06 11 ALA B N 1
ATOM 1168 C CA . ALA B 1 11 ? -0.881 4.348 12.391 1 98.06 11 ALA B CA 1
ATOM 1169 C C . ALA B 1 11 ? -0.566 2.902 12.758 1 98.06 11 ALA B C 1
ATOM 1171 O O . ALA B 1 11 ? 0.493 2.615 13.32 1 98.06 11 ALA B O 1
ATOM 1172 N N . TRP B 1 12 ? -1.507 1.979 12.391 1 97.44 12 TRP B N 1
ATOM 1173 C CA . TRP B 1 12 ? -1.273 0.59 12.773 1 97.44 12 TRP B CA 1
ATOM 1174 C C . TRP B 1 12 ? -1.495 -0.347 11.594 1 97.44 12 TRP B C 1
ATOM 1176 O O . TRP B 1 12 ? -1.263 -1.554 11.695 1 97.44 12 TRP B O 1
ATOM 1186 N N . LYS B 1 13 ? -1.899 0.233 10.477 1 98.12 13 LYS B N 1
ATOM 1187 C CA . LYS B 1 13 ? -2.088 -0.551 9.258 1 98.12 13 LYS B CA 1
ATOM 1188 C C . LYS B 1 13 ? -2.072 0.343 8.023 1 98.12 13 LYS B C 1
ATOM 1190 O O . LYS B 1 13 ? -2.576 1.468 8.055 1 98.12 13 LYS B O 1
ATOM 1195 N N . ILE B 1 14 ? -1.489 -0.14 6.945 1 98.94 14 ILE B N 1
ATOM 1196 C CA . ILE B 1 14 ? -1.625 0.489 5.633 1 98.94 14 ILE B CA 1
ATOM 1197 C C . ILE B 1 14 ? -2.145 -0.531 4.625 1 98.94 14 ILE B C 1
ATOM 1199 O O . ILE B 1 14 ? -1.763 -1.703 4.664 1 98.94 14 ILE B O 1
ATOM 1203 N N . ILE B 1 15 ? -3.033 -0.106 3.777 1 98.94 15 ILE B N 1
ATOM 1204 C CA . ILE B 1 15 ? -3.645 -0.951 2.758 1 98.94 15 ILE B CA 1
ATOM 1205 C C . ILE B 1 15 ? -3.562 -0.259 1.398 1 98.94 15 ILE B C 1
ATOM 1207 O O . ILE B 1 15 ? -4.324 0.67 1.121 1 98.94 15 ILE B O 1
ATOM 1211 N N . PRO B 1 16 ? -2.6 -0.675 0.55 1 98.94 16 PRO B N 1
ATOM 1212 C CA . PRO B 1 16 ? -2.646 -0.12 -0.805 1 98.94 16 PRO B CA 1
ATOM 1213 C C . PRO B 1 16 ? -3.953 -0.44 -1.528 1 98.94 16 PRO B C 1
ATOM 1215 O O . PRO B 1 16 ? -4.559 -1.486 -1.282 1 98.94 16 PRO B O 1
ATOM 1218 N N . THR B 1 17 ? -4.355 0.47 -2.412 1 98.88 17 THR B N 1
ATOM 1219 C CA . THR B 1 17 ? -5.488 0.209 -3.293 1 98.88 17 THR B CA 1
ATOM 1220 C C . THR B 1 17 ? -5.023 0.06 -4.738 1 98.88 17 THR B C 1
ATOM 1222 O O . THR B 1 17 ? -4.223 0.859 -5.227 1 98.88 17 THR B O 1
ATOM 1225 N N . PHE B 1 18 ? -5.445 -0.943 -5.367 1 98.94 18 PHE B N 1
ATOM 1226 C CA . PHE B 1 18 ? -5.215 -1.192 -6.785 1 98.94 18 PHE B CA 1
ATOM 1227 C C . PHE B 1 18 ? -6.52 -1.104 -7.566 1 98.94 18 PHE B C 1
ATOM 1229 O O . PHE B 1 18 ? -7.602 -1.272 -7.004 1 98.94 18 PHE B O 1
ATOM 1236 N N . GLU B 1 19 ? -6.395 -0.792 -8.836 1 98.88 19 GLU B N 1
ATOM 1237 C CA . GLU B 1 19 ? -7.547 -0.883 -9.727 1 98.88 19 GLU B CA 1
ATOM 1238 C C . GLU B 1 19 ? -7.547 -2.197 -10.5 1 98.88 19 GLU B C 1
ATOM 1240 O O . GLU B 1 19 ? -6.484 -2.77 -10.758 1 98.88 19 GLU B O 1
ATOM 1245 N N . SER B 1 20 ? -8.664 -2.65 -10.773 1 98.88 20 SER B N 1
ATOM 1246 C CA . SER B 1 20 ? -8.875 -3.871 -11.539 1 98.88 20 SER B CA 1
ATOM 1247 C C . SER B 1 20 ? -10.07 -3.736 -12.469 1 98.88 20 SER B C 1
ATOM 1249 O O . SER B 1 20 ? -11.156 -3.344 -12.039 1 98.88 20 SER B O 1
ATOM 1251 N N . ASP B 1 21 ? -9.867 -4.117 -13.75 1 98.62 21 ASP B N 1
ATOM 1252 C CA . ASP B 1 21 ? -10.961 -4.078 -14.719 1 98.62 21 ASP B CA 1
ATOM 1253 C C . ASP B 1 21 ? -11.906 -5.262 -14.531 1 98.62 21 ASP B C 1
ATOM 1255 O O . ASP B 1 21 ? -13.039 -5.242 -15.016 1 98.62 21 ASP B O 1
ATOM 1259 N N . ASP B 1 22 ? -11.422 -6.293 -13.883 1 98.56 22 ASP B N 1
ATOM 1260 C CA . ASP B 1 22 ? -12.164 -7.535 -13.688 1 98.56 22 ASP B CA 1
ATOM 1261 C C . ASP B 1 22 ? -11.789 -8.188 -12.359 1 98.56 22 ASP B C 1
ATOM 1263 O O . ASP B 1 22 ? -10.828 -8.953 -12.281 1 98.56 22 ASP B O 1
ATOM 1267 N N . ILE B 1 23 ? -12.648 -7.984 -11.352 1 98.81 23 ILE B N 1
ATOM 1268 C CA . ILE B 1 23 ? -12.344 -8.406 -9.984 1 98.81 23 ILE B CA 1
ATOM 1269 C C . ILE B 1 23 ? -12.297 -9.93 -9.914 1 98.81 23 ILE B C 1
ATOM 1271 O O . ILE B 1 23 ? -11.492 -10.492 -9.18 1 98.81 23 ILE B O 1
ATOM 1275 N N . ALA B 1 24 ? -13.133 -10.547 -10.648 1 98.62 24 ALA B N 1
ATOM 1276 C CA . ALA B 1 24 ? -13.125 -12.008 -10.648 1 98.62 24 ALA B CA 1
ATOM 1277 C C . ALA B 1 24 ? -11.789 -12.547 -11.156 1 98.62 24 ALA B C 1
ATOM 1279 O O . ALA B 1 24 ? -11.227 -13.477 -10.578 1 98.62 24 ALA B O 1
ATOM 1280 N N . ARG B 1 25 ? -11.297 -12 -12.203 1 98.56 25 ARG B N 1
ATOM 1281 C CA . ARG B 1 25 ? -9.992 -12.375 -12.75 1 98.56 25 ARG B CA 1
ATOM 1282 C C . ARG B 1 25 ? -8.875 -12.07 -11.766 1 98.56 25 ARG B C 1
ATOM 1284 O O . ARG B 1 25 ? -7.93 -12.852 -11.625 1 98.56 25 ARG B O 1
ATOM 1291 N N . THR B 1 26 ? -9.023 -10.945 -11.094 1 98.81 26 THR B N 1
ATOM 1292 C CA . THR B 1 26 ? -8.078 -10.578 -10.055 1 98.81 26 THR B CA 1
ATOM 1293 C C . THR B 1 26 ? -8.039 -11.633 -8.953 1 98.81 26 THR B C 1
ATOM 1295 O O . THR B 1 26 ? -6.965 -12.047 -8.508 1 98.81 26 THR B O 1
ATOM 1298 N N . LEU B 1 27 ? -9.164 -12.109 -8.547 1 98.69 27 LEU B N 1
ATOM 1299 C CA . LEU B 1 27 ? -9.242 -13.109 -7.488 1 98.69 27 LEU B CA 1
ATOM 1300 C C . LEU B 1 27 ? -8.641 -14.438 -7.941 1 98.69 27 LEU B C 1
ATOM 1302 O O . LEU B 1 27 ? -7.996 -15.133 -7.156 1 98.69 27 LEU B O 1
ATOM 1306 N N . GLU B 1 28 ? -8.828 -14.797 -9.188 1 98.5 28 GLU B N 1
ATOM 1307 C CA . GLU B 1 28 ? -8.188 -16 -9.719 1 98.5 28 GLU B CA 1
ATOM 1308 C C . GLU B 1 28 ? -6.668 -15.922 -9.594 1 98.5 28 GLU B C 1
ATOM 1310 O O . GLU B 1 28 ? -6.02 -16.906 -9.219 1 98.5 28 GLU B O 1
ATOM 1315 N N . PHE B 1 29 ? -6.184 -14.789 -9.812 1 98.81 29 PHE B N 1
ATOM 1316 C CA . PHE B 1 29 ? -4.738 -14.609 -9.781 1 98.81 29 PHE B CA 1
ATOM 1317 C C . PHE B 1 29 ? -4.23 -14.555 -8.352 1 98.81 29 PHE B C 1
ATOM 1319 O O . PHE B 1 29 ? -3.328 -15.305 -7.973 1 98.81 29 PHE B O 1
ATOM 1326 N N . TYR B 1 30 ? -4.777 -13.695 -7.531 1 98.88 30 TYR B N 1
ATOM 1327 C CA . TYR B 1 30 ? -4.238 -13.422 -6.203 1 98.88 30 TYR B CA 1
ATOM 1328 C C . TYR B 1 30 ? -4.582 -14.555 -5.238 1 98.88 30 TYR B C 1
ATOM 1330 O O . TYR B 1 30 ? -3.746 -14.961 -4.43 1 98.88 30 TYR B O 1
ATOM 1338 N N . VAL B 1 31 ? -5.809 -15.055 -5.312 1 98.62 31 VAL B N 1
ATOM 1339 C CA . VAL B 1 31 ? -6.215 -16.125 -4.406 1 98.62 31 VAL B CA 1
ATOM 1340 C C . VAL B 1 31 ? -5.805 -17.484 -4.988 1 98.62 31 VAL B C 1
ATOM 1342 O O . VAL B 1 31 ? -5.207 -18.297 -4.297 1 98.62 31 VAL B O 1
ATOM 1345 N N . GLY B 1 32 ? -6.082 -17.656 -6.293 1 98 32 GLY B N 1
ATOM 1346 C CA . GLY B 1 32 ? -5.805 -18.938 -6.926 1 98 32 GLY B CA 1
ATOM 1347 C C . GLY B 1 32 ? -4.328 -19.172 -7.164 1 98 32 GLY B C 1
ATOM 1348 O O . GLY B 1 32 ? -3.797 -20.219 -6.793 1 98 32 GLY B O 1
ATOM 1349 N N . THR B 1 33 ? -3.648 -18.25 -7.73 1 98.12 33 THR B N 1
ATOM 1350 C CA . THR B 1 33 ? -2.268 -18.438 -8.164 1 98.12 33 THR B CA 1
ATOM 1351 C C . THR B 1 33 ? -1.298 -18.078 -7.039 1 98.12 33 THR B C 1
ATOM 1353 O O . THR B 1 33 ? -0.387 -18.859 -6.727 1 98.12 33 THR B O 1
ATOM 1356 N N . LEU B 1 34 ? -1.47 -16.969 -6.367 1 98.62 34 LEU B N 1
ATOM 1357 C CA . LEU B 1 34 ? -0.486 -16.484 -5.402 1 98.62 34 LEU B CA 1
ATOM 1358 C C . LEU B 1 34 ? -0.759 -17.047 -4.016 1 98.62 34 LEU B C 1
ATOM 1360 O O . LEU B 1 34 ? 0.155 -17.156 -3.193 1 98.62 34 LEU B O 1
ATOM 1364 N N . GLY B 1 35 ? -2.047 -17.281 -3.725 1 98.62 35 GLY B N 1
ATOM 1365 C CA . GLY B 1 35 ? -2.373 -17.906 -2.457 1 98.62 35 GLY B CA 1
ATOM 1366 C C . GLY B 1 35 ? -2.828 -16.922 -1.397 1 98.62 35 GLY B C 1
ATOM 1367 O O . GLY B 1 35 ? -2.824 -17.234 -0.206 1 98.62 35 GLY B O 1
ATOM 1368 N N . PHE B 1 36 ? -3.221 -15.719 -1.785 1 98.88 36 PHE B N 1
ATOM 1369 C CA . PHE B 1 36 ? -3.834 -14.789 -0.841 1 98.88 36 PHE B CA 1
ATOM 1370 C C . PHE B 1 36 ? -5.176 -15.32 -0.354 1 98.88 36 PHE B C 1
ATOM 1372 O O . PHE B 1 36 ? -5.73 -16.25 -0.941 1 98.88 36 PHE B O 1
ATOM 1379 N N . THR B 1 37 ? -5.66 -14.742 0.76 1 98.81 37 THR B N 1
ATOM 1380 C CA . THR B 1 37 ? -6.98 -15.07 1.299 1 98.81 37 THR B CA 1
ATOM 1381 C C . THR B 1 37 ? -7.984 -13.969 0.964 1 98.81 37 THR B C 1
ATOM 1383 O O . THR B 1 37 ? -7.668 -12.781 1.063 1 98.81 37 THR B O 1
ATOM 1386 N N . LEU B 1 38 ? -9.164 -14.328 0.503 1 98.5 38 LEU B N 1
ATOM 1387 C CA . LEU B 1 38 ? -10.25 -13.375 0.265 1 98.5 38 LEU B CA 1
ATOM 1388 C C . LEU B 1 38 ? -10.891 -12.945 1.579 1 98.5 38 LEU B C 1
ATOM 1390 O O . LEU B 1 38 ? -11.273 -13.789 2.396 1 98.5 38 LEU B O 1
ATOM 1394 N N . ALA B 1 39 ? -10.938 -11.703 1.786 1 98.31 39 ALA B N 1
ATOM 1395 C CA . ALA B 1 39 ? -11.617 -11.172 2.969 1 98.31 39 ALA B CA 1
ATOM 1396 C C . ALA B 1 39 ? -13.07 -10.828 2.66 1 98.31 39 ALA B C 1
ATOM 1398 O O . ALA B 1 39 ? -13.977 -11.188 3.416 1 98.31 39 ALA B O 1
ATOM 1399 N N . SER B 1 40 ? -13.266 -10.094 1.54 1 97.94 40 SER B N 1
ATOM 1400 C CA . SER B 1 40 ? -14.617 -9.68 1.193 1 97.94 40 SER B CA 1
ATOM 1401 C C . SER B 1 40 ? -14.703 -9.227 -0.26 1 97.94 40 SER B C 1
ATOM 1403 O O . SER B 1 40 ? -13.68 -8.938 -0.889 1 97.94 40 SER B O 1
ATOM 1405 N N . THR B 1 41 ? -15.945 -9.203 -0.795 1 98.38 41 THR B N 1
ATOM 1406 C CA . THR B 1 41 ? -16.266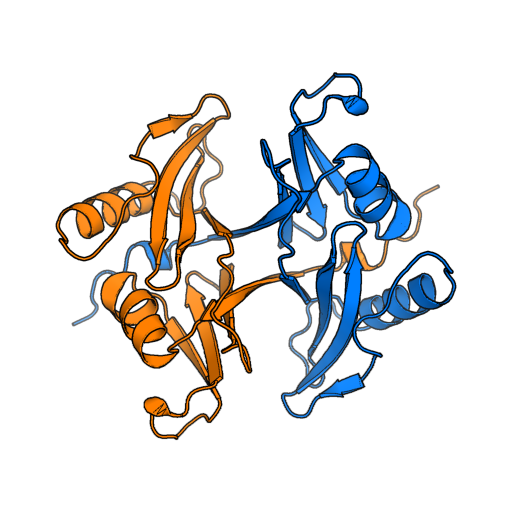 -8.594 -2.084 1 98.38 41 THR B CA 1
ATOM 1407 C C . THR B 1 41 ? -17.453 -7.637 -1.95 1 98.38 41 THR B C 1
ATOM 1409 O O . THR B 1 41 ? -18.141 -7.641 -0.934 1 98.38 41 THR B O 1
ATOM 1412 N N . LYS B 1 42 ? -17.484 -6.844 -2.943 1 97.75 42 LYS B N 1
ATOM 1413 C CA . LYS B 1 42 ? -18.719 -6.098 -3.172 1 97.75 42 LYS B CA 1
ATOM 1414 C C . LYS B 1 42 ? -19.266 -6.352 -4.574 1 97.75 42 LYS B C 1
ATOM 1416 O O . LYS B 1 42 ? -18.578 -6.125 -5.566 1 97.75 42 LYS B O 1
ATOM 1421 N N . PRO B 1 43 ? -20.453 -6.82 -4.707 1 97.12 43 PRO B N 1
ATOM 1422 C CA . PRO B 1 43 ? -21.359 -7.289 -3.646 1 97.12 43 PRO B CA 1
ATOM 1423 C C . PRO B 1 43 ? -20.844 -8.562 -2.967 1 97.12 43 PRO B C 1
ATOM 1425 O O . PRO B 1 43 ? -20.016 -9.281 -3.531 1 97.12 43 PRO B O 1
ATOM 1428 N N . GLU B 1 44 ? -21.109 -8.992 -1.701 1 94.19 44 GLU B N 1
ATOM 1429 C CA . GLU B 1 44 ? -20.625 -10.109 -0.904 1 94.19 44 GLU B CA 1
ATOM 1430 C C . GLU B 1 44 ? -21.156 -11.438 -1.431 1 94.19 44 GLU B C 1
ATOM 1432 O O . GLU B 1 44 ? -20.422 -12.438 -1.474 1 94.19 44 GLU B O 1
ATOM 1437 N N . ASP B 1 45 ? -22.234 -11.625 -1.939 1 87.38 45 ASP B N 1
ATOM 1438 C CA . ASP B 1 45 ? -22.859 -12.883 -2.355 1 87.38 45 ASP B CA 1
ATOM 1439 C C . ASP B 1 45 ? -23.469 -12.758 -3.744 1 87.38 45 ASP B C 1
ATOM 1441 O O . ASP B 1 45 ? -24.484 -13.391 -4.035 1 87.38 45 ASP B O 1
ATOM 1445 N N . GLY B 1 46 ? -22.656 -12.062 -4.508 1 89.31 46 GLY B N 1
ATOM 1446 C CA . GLY B 1 46 ? -23.234 -11.875 -5.828 1 89.31 46 GLY B CA 1
ATOM 1447 C C . GLY B 1 46 ? -22.484 -12.625 -6.918 1 89.31 46 GLY B C 1
ATOM 1448 O O . GLY B 1 46 ? -21.547 -13.359 -6.637 1 89.31 46 GLY B O 1
ATOM 1449 N N . ASP B 1 47 ? -22.984 -12.555 -8.055 1 96.44 47 ASP B N 1
ATOM 1450 C CA . ASP B 1 47 ? -22.312 -13.031 -9.258 1 96.44 47 ASP B CA 1
ATOM 1451 C C . ASP B 1 47 ? -20.953 -12.352 -9.43 1 96.44 47 ASP B C 1
ATOM 1453 O O . ASP B 1 47 ? -20.859 -11.117 -9.43 1 96.44 47 ASP B O 1
ATOM 1457 N N . PRO B 1 48 ? -19.891 -13.125 -9.562 1 96.88 48 PRO B N 1
ATOM 1458 C CA . PRO B 1 48 ? -18.547 -12.547 -9.672 1 96.88 48 PRO B CA 1
ATOM 1459 C C . PRO B 1 48 ? -18.438 -11.516 -10.797 1 96.88 48 PRO B C 1
ATOM 1461 O O . PRO B 1 48 ? -17.609 -10.602 -10.711 1 96.88 48 PRO B O 1
ATOM 1464 N N . SER B 1 49 ? -19.203 -11.703 -11.773 1 96.31 49 SER B N 1
ATOM 1465 C CA . SER B 1 49 ? -19.156 -10.766 -12.891 1 96.31 49 SER B CA 1
ATOM 1466 C C . SER B 1 49 ? -19.594 -9.367 -12.461 1 96.31 49 SER B C 1
ATOM 1468 O O . SER B 1 49 ? -19.375 -8.398 -13.188 1 96.31 49 SER B O 1
ATOM 1470 N N . LEU B 1 50 ? -20.172 -9.242 -11.289 1 96.75 50 LEU B N 1
ATOM 1471 C CA . LEU B 1 50 ? -20.719 -7.969 -10.812 1 96.75 50 LEU B CA 1
ATOM 1472 C C . LEU B 1 50 ? -19.797 -7.348 -9.758 1 96.75 50 LEU B C 1
ATOM 1474 O O . LEU B 1 50 ? -20.078 -6.246 -9.273 1 96.75 50 LEU B O 1
ATOM 1478 N N . PHE B 1 51 ? -18.766 -8.047 -9.43 1 98.25 51 PHE B N 1
ATOM 1479 C CA . PHE B 1 51 ? -17.891 -7.535 -8.383 1 98.25 51 PHE B CA 1
ATOM 1480 C C . PHE B 1 51 ? -17.297 -6.191 -8.789 1 98.25 51 PHE B C 1
ATOM 1482 O O . PHE B 1 51 ? -16.828 -6.031 -9.914 1 98.25 51 PHE B O 1
ATOM 1489 N N . THR B 1 52 ? -17.297 -5.23 -7.867 1 98.25 52 THR B N 1
ATOM 1490 C CA . THR B 1 52 ? -16.688 -3.926 -8.086 1 98.25 52 THR B CA 1
ATOM 1491 C C . THR B 1 52 ? -15.562 -3.686 -7.094 1 98.25 52 THR B C 1
ATOM 1493 O O . THR B 1 52 ? -14.836 -2.693 -7.199 1 98.25 52 THR B O 1
ATOM 1496 N N . PHE B 1 53 ? -15.469 -4.578 -6.195 1 98.62 53 PHE B N 1
ATOM 1497 C CA . PHE B 1 53 ? -14.477 -4.465 -5.129 1 98.62 53 PHE B CA 1
ATOM 1498 C C . PHE B 1 53 ? -14.133 -5.836 -4.566 1 98.62 53 PHE B C 1
ATOM 1500 O O . PHE B 1 53 ? -14.992 -6.711 -4.465 1 98.62 53 PHE B O 1
ATOM 1507 N N . CYS B 1 54 ? -12.875 -6.016 -4.145 1 98.75 54 CYS B N 1
ATOM 1508 C CA . CYS B 1 54 ? -12.523 -7.098 -3.232 1 98.75 54 CYS B CA 1
ATOM 1509 C C . CYS B 1 54 ? -11.398 -6.676 -2.299 1 98.75 54 CYS B C 1
ATOM 1511 O O . CYS B 1 54 ? -10.625 -5.766 -2.615 1 98.75 54 CYS B O 1
ATOM 1513 N N . SER B 1 55 ? -11.367 -7.281 -1.122 1 98.88 55 SER B N 1
ATOM 1514 C CA . SER B 1 55 ? -10.281 -7.219 -0.155 1 98.88 55 SER B CA 1
ATOM 1515 C C . SER B 1 55 ? -9.602 -8.578 0.002 1 98.88 55 SER B C 1
ATOM 1517 O O . SER B 1 55 ? -10.273 -9.586 0.23 1 98.88 55 SER B O 1
ATOM 1519 N N . ILE B 1 56 ? -8.281 -8.578 -0.192 1 98.94 56 ILE B N 1
ATOM 1520 C CA . ILE B 1 56 ? -7.523 -9.812 0.016 1 98.94 56 ILE B CA 1
ATOM 1521 C C . ILE B 1 56 ? -6.402 -9.555 1.022 1 98.94 56 ILE B C 1
ATOM 1523 O O . ILE B 1 56 ? -6.02 -8.414 1.26 1 98.94 56 ILE B O 1
ATOM 1527 N N . PHE B 1 57 ? -5.902 -10.648 1.661 1 98.88 57 PHE B N 1
ATOM 1528 C CA . PHE B 1 57 ? -4.816 -10.453 2.613 1 98.88 57 PHE B CA 1
ATOM 1529 C C . PHE B 1 57 ? -3.941 -11.695 2.699 1 98.88 57 PHE B C 1
ATOM 1531 O O . PHE B 1 57 ? -4.324 -12.766 2.217 1 98.88 57 PHE B O 1
ATOM 1538 N N . ALA B 1 58 ? -2.752 -11.539 3.191 1 98.69 58 ALA B N 1
ATOM 1539 C CA . ALA B 1 58 ? -1.793 -12.602 3.492 1 98.69 58 ALA B CA 1
ATOM 1540 C C . ALA B 1 58 ? -1.014 -12.289 4.766 1 98.69 58 ALA B C 1
ATOM 1542 O O . ALA B 1 58 ? -0.878 -11.125 5.148 1 98.69 58 ALA B O 1
ATOM 1543 N N . GLY B 1 59 ? -0.576 -13.312 5.418 1 97.56 59 GLY B N 1
ATOM 1544 C CA . GLY B 1 59 ? 0.255 -13.172 6.605 1 97.56 59 GLY B CA 1
ATOM 1545 C C . GLY B 1 59 ? -0.549 -13.07 7.887 1 97.56 59 GLY B C 1
ATOM 1546 O O . GLY B 1 59 ? -1.761 -12.844 7.848 1 97.56 59 GLY B O 1
ATOM 1547 N N . GLU B 1 60 ? 0.134 -13.219 8.984 1 94.69 60 GLU B N 1
ATOM 1548 C CA . GLU B 1 60 ? -0.497 -13.07 10.289 1 94.69 60 GLU B CA 1
ATOM 1549 C C . GLU B 1 60 ? -1.085 -11.672 10.461 1 94.69 60 GLU B C 1
ATOM 1551 O O . GLU B 1 60 ? -0.459 -10.672 10.086 1 94.69 60 GLU B O 1
ATOM 1556 N N . LYS B 1 61 ? -2.305 -11.555 10.984 1 94 61 LYS B N 1
ATOM 1557 C CA . LYS B 1 61 ? -3.02 -10.305 11.234 1 94 61 LYS B CA 1
ATOM 1558 C C . LYS B 1 61 ? -3.111 -9.461 9.961 1 94 61 LYS B C 1
ATOM 1560 O O . LYS B 1 61 ? -2.98 -8.234 10.016 1 94 61 LYS B O 1
ATOM 1565 N N . ALA B 1 62 ? -3.18 -10.141 8.805 1 97.38 62 ALA B N 1
ATOM 1566 C CA . ALA B 1 62 ? -3.287 -9.469 7.512 1 97.38 62 ALA B CA 1
ATOM 1567 C C . ALA B 1 62 ? -2.143 -8.484 7.312 1 97.38 62 ALA B C 1
ATOM 1569 O O . ALA B 1 62 ? -2.365 -7.336 6.918 1 97.38 62 ALA B O 1
ATOM 1570 N N . ALA B 1 63 ? -0.935 -8.945 7.516 1 97.56 63 ALA B N 1
ATOM 1571 C CA . ALA B 1 63 ? 0.253 -8.102 7.426 1 97.56 63 ALA B CA 1
ATOM 1572 C C . ALA B 1 63 ? 0.38 -7.48 6.039 1 97.56 63 ALA B C 1
ATOM 1574 O O . ALA B 1 63 ? 0.921 -6.379 5.891 1 97.56 63 ALA B O 1
ATOM 1575 N N . ALA B 1 64 ? -0.122 -8.219 5.043 1 98.81 64 ALA B N 1
ATOM 1576 C CA . ALA B 1 64 ? -0.271 -7.688 3.691 1 98.81 64 ALA B CA 1
ATOM 1577 C C . ALA B 1 64 ? -1.73 -7.719 3.246 1 98.81 64 ALA B C 1
ATOM 1579 O O . ALA B 1 64 ? -2.307 -8.797 3.064 1 98.81 64 ALA B O 1
ATOM 1580 N N . ASN B 1 65 ? -2.305 -6.574 3.143 1 98.94 65 ASN B N 1
ATOM 1581 C CA . ASN B 1 65 ? -3.686 -6.383 2.709 1 98.94 65 ASN B CA 1
ATOM 1582 C C . ASN B 1 65 ? -3.77 -5.457 1.497 1 98.94 65 ASN B C 1
ATOM 1584 O O . ASN B 1 65 ? -3.074 -4.441 1.438 1 98.94 65 ASN B O 1
ATOM 1588 N N . ILE B 1 66 ? -4.602 -5.852 0.511 1 99 66 ILE B N 1
ATOM 1589 C CA . ILE B 1 66 ? -4.805 -5.023 -0.674 1 99 66 ILE B CA 1
ATOM 1590 C C . ILE B 1 66 ? -6.297 -4.875 -0.951 1 99 66 ILE B C 1
ATOM 1592 O O . ILE B 1 66 ? -7.047 -5.852 -0.895 1 99 66 ILE B O 1
ATOM 1596 N N . TYR B 1 67 ? -6.723 -3.684 -1.21 1 98.94 67 TYR B N 1
ATOM 1597 C CA . TYR B 1 67 ? -8.047 -3.422 -1.76 1 98.94 67 TYR B CA 1
ATOM 1598 C C . TYR B 1 67 ? -7.988 -3.26 -3.273 1 98.94 67 TYR B C 1
ATOM 1600 O O . TYR B 1 67 ? -7.133 -2.539 -3.795 1 98.94 67 TYR B O 1
ATOM 1608 N N . PHE B 1 68 ? -8.922 -3.904 -3.941 1 98.94 68 PHE B N 1
ATOM 1609 C CA . PHE B 1 68 ? -9.094 -3.717 -5.375 1 98.94 68 PHE B CA 1
ATOM 1610 C C . PHE B 1 68 ? -10.422 -3.039 -5.676 1 98.94 68 PHE B C 1
ATOM 1612 O O . PHE B 1 68 ? -11.469 -3.449 -5.164 1 98.94 68 PHE B O 1
ATOM 1619 N N . PHE B 1 69 ? -10.352 -2.037 -6.539 1 98.88 69 PHE B N 1
ATOM 1620 C CA . PHE B 1 69 ? -11.547 -1.333 -6.996 1 98.88 69 PHE B CA 1
ATOM 1621 C C . PHE B 1 69 ? -11.664 -1.394 -8.516 1 98.88 69 PHE B C 1
ATOM 1623 O O . PHE B 1 69 ? -10.672 -1.239 -9.227 1 98.88 69 PHE B O 1
ATOM 1630 N N . LYS B 1 70 ? -12.844 -1.594 -9 1 98.75 70 LYS B N 1
ATOM 1631 C CA . LYS B 1 70 ? -13.117 -1.452 -10.43 1 98.75 70 LYS B CA 1
ATOM 1632 C C . LYS B 1 70 ? -13.375 0.007 -10.797 1 98.75 70 LYS B C 1
ATOM 1634 O O . LYS B 1 70 ? -14.312 0.625 -10.281 1 98.75 70 LYS B O 1
ATOM 1639 N N . PRO B 1 71 ? -12.523 0.566 -11.641 1 97.94 71 PRO B N 1
ATOM 1640 C CA . PRO B 1 71 ? -12.781 1.957 -12.023 1 97.94 71 PRO B CA 1
ATOM 1641 C C . PRO B 1 71 ? -14.008 2.107 -12.922 1 97.94 71 PRO B C 1
ATOM 1643 O O . PRO B 1 71 ? -14.438 1.138 -13.547 1 97.94 71 PRO B O 1
ATOM 1646 N N . SER B 1 72 ? -14.531 3.281 -12.859 1 94.38 72 SER B N 1
ATOM 1647 C CA . SER B 1 72 ? -15.695 3.562 -13.695 1 94.38 72 SER B CA 1
ATOM 1648 C C . SER B 1 72 ? -15.312 4.395 -14.914 1 94.38 72 SER B C 1
ATOM 1650 O O . SER B 1 72 ? -14.656 5.434 -14.781 1 94.38 72 SER B O 1
ATOM 1652 N N . GLY B 1 73 ? -15.695 3.906 -16.109 1 94.25 73 GLY B N 1
ATOM 1653 C CA . GLY B 1 73 ? -15.609 4.719 -17.312 1 94.25 73 GLY B CA 1
ATOM 1654 C C . GLY B 1 73 ? -14.211 4.762 -17.906 1 94.25 73 GLY B C 1
ATOM 1655 O O . GLY B 1 73 ? -13.922 5.609 -18.75 1 94.25 73 GLY B O 1
ATOM 1656 N N . ARG B 1 74 ? -13.305 4.07 -17.344 1 96.56 74 ARG B N 1
ATOM 1657 C CA . ARG B 1 74 ? -11.945 3.998 -17.859 1 96.56 74 ARG B CA 1
ATOM 1658 C C . ARG B 1 74 ? -11.281 2.678 -17.484 1 96.56 74 ARG B C 1
ATOM 1660 O O . ARG B 1 74 ? -11.797 1.934 -16.656 1 96.56 74 ARG B O 1
ATOM 1667 N N . SER B 1 75 ? -10.172 2.387 -18.125 1 97.94 75 SER B N 1
ATOM 1668 C CA . SER B 1 75 ? -9.398 1.195 -17.797 1 97.94 75 SER B CA 1
ATOM 1669 C C . SER B 1 75 ? -8.594 1.404 -16.516 1 97.94 75 SER B C 1
ATOM 1671 O O . SER B 1 75 ? -8.305 2.541 -16.141 1 97.94 75 SER B O 1
ATOM 1673 N N . ALA B 1 76 ? -8.25 0.309 -15.891 1 98.31 76 ALA B N 1
ATOM 1674 C CA . ALA B 1 76 ? -7.453 0.32 -14.664 1 98.31 76 ALA B CA 1
ATOM 1675 C C . ALA B 1 76 ? -6.086 0.95 -14.898 1 98.31 76 ALA B C 1
ATOM 1677 O O . ALA B 1 76 ? -5.426 0.66 -15.898 1 98.31 76 ALA B O 1
ATOM 1678 N N . ASN B 1 77 ? -5.66 1.823 -13.992 1 97.94 77 ASN B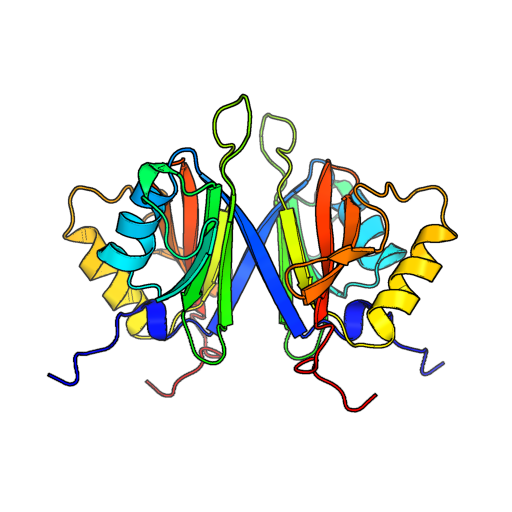 N 1
ATOM 1679 C CA . ASN B 1 77 ? -4.301 2.346 -13.922 1 97.94 77 ASN B CA 1
ATOM 1680 C C . ASN B 1 77 ? -3.422 1.505 -13 1 97.94 77 ASN B C 1
ATOM 1682 O O . ASN B 1 77 ? -3.758 1.297 -11.836 1 97.94 77 ASN B O 1
ATOM 1686 N N . PRO B 1 78 ? -2.316 1.038 -13.484 1 98.31 78 PRO B N 1
ATOM 1687 C CA . PRO B 1 78 ? -1.491 0.136 -12.68 1 98.31 78 PRO B CA 1
ATOM 1688 C C . PRO B 1 78 ? -0.9 0.821 -11.453 1 98.31 78 PRO B C 1
ATOM 1690 O O . PRO B 1 78 ? -0.492 1.983 -11.523 1 98.31 78 PRO B O 1
ATOM 1693 N N . SER B 1 79 ? -0.875 0.116 -10.391 1 98.62 79 SER B N 1
ATOM 1694 C CA . SER B 1 79 ? -0.217 0.487 -9.141 1 98.62 79 SER B CA 1
ATOM 1695 C C . SER B 1 79 ? 0.869 -0.518 -8.773 1 98.62 79 SER B C 1
ATOM 1697 O O . SER B 1 79 ? 1.233 -1.374 -9.578 1 98.62 79 SER B O 1
ATOM 1699 N N . SER B 1 80 ? 1.521 -0.323 -7.582 1 98.88 80 SER B N 1
ATOM 1700 C CA . SER B 1 80 ? 2.611 -1.216 -7.199 1 98.88 80 SER B CA 1
ATOM 1701 C C . SER B 1 80 ? 2.797 -1.247 -5.688 1 98.88 80 SER B C 1
ATOM 1703 O O . SER B 1 80 ? 2.463 -0.283 -4.996 1 98.88 80 SER B O 1
ATOM 1705 N N . ALA B 1 81 ? 3.312 -2.342 -5.191 1 98.94 81 ALA B N 1
ATOM 1706 C CA . ALA B 1 81 ? 3.684 -2.498 -3.787 1 98.94 81 ALA B CA 1
ATOM 1707 C C . ALA B 1 81 ? 4.809 -3.514 -3.627 1 98.94 81 ALA B C 1
ATOM 1709 O O . ALA B 1 81 ? 4.992 -4.387 -4.477 1 98.94 81 ALA B O 1
ATOM 1710 N N . TYR B 1 82 ? 5.531 -3.344 -2.533 1 98.94 82 TYR B N 1
ATOM 1711 C CA . TYR B 1 82 ? 6.457 -4.348 -2.02 1 98.94 82 TYR B CA 1
ATOM 1712 C C . TYR B 1 82 ? 5.789 -5.207 -0.95 1 98.94 82 TYR B C 1
ATOM 1714 O O . TYR B 1 82 ? 5.027 -4.699 -0.126 1 98.94 82 TYR B O 1
ATOM 1722 N N . ILE B 1 83 ? 6.098 -6.48 -0.98 1 98.94 83 ILE B N 1
ATOM 1723 C CA . ILE B 1 83 ? 5.625 -7.402 0.048 1 98.94 83 ILE B CA 1
ATOM 1724 C C . ILE B 1 83 ? 6.797 -8.211 0.593 1 98.94 83 ILE B C 1
ATOM 1726 O O . ILE B 1 83 ? 7.473 -8.922 -0.158 1 98.94 83 ILE B O 1
ATOM 1730 N N . ALA B 1 84 ? 6.988 -8.109 1.878 1 98.5 84 ALA B N 1
ATOM 1731 C CA . ALA B 1 84 ? 8.055 -8.852 2.539 1 98.5 84 ALA B CA 1
ATOM 1732 C C . ALA B 1 84 ? 7.605 -10.273 2.889 1 98.5 84 ALA B C 1
ATOM 1734 O O . ALA B 1 84 ? 6.516 -10.461 3.434 1 98.5 84 ALA B O 1
ATOM 1735 N N . LEU B 1 85 ? 8.453 -11.258 2.568 1 97.62 85 LEU B N 1
ATOM 1736 C CA . LEU B 1 85 ? 8.156 -12.648 2.865 1 97.62 85 LEU B CA 1
ATOM 1737 C C . LEU B 1 85 ? 9.227 -13.25 3.775 1 97.62 85 LEU B C 1
ATOM 1739 O O . LEU B 1 85 ? 10.258 -12.625 4.023 1 97.62 85 LEU B O 1
ATOM 1743 N N . GLY B 1 86 ? 8.867 -14.375 4.266 1 95.25 86 GLY B N 1
ATOM 1744 C CA . GLY B 1 86 ? 9.844 -15.148 5.008 1 95.25 86 GLY B CA 1
ATOM 1745 C C . GLY B 1 86 ? 11.047 -15.547 4.172 1 95.25 86 GLY B C 1
ATOM 1746 O O . GLY B 1 86 ? 10.961 -15.602 2.943 1 95.25 86 GLY B O 1
ATOM 1747 N N . THR B 1 87 ? 12.109 -15.898 4.844 1 92.81 87 THR B N 1
ATOM 1748 C CA . THR B 1 87 ? 13.406 -16.141 4.227 1 92.81 87 THR B CA 1
ATOM 1749 C C . THR B 1 87 ? 13.305 -17.266 3.188 1 92.81 87 THR B C 1
ATOM 1751 O O . THR B 1 87 ? 13.734 -17.094 2.045 1 92.81 87 THR B O 1
ATOM 1754 N N . THR B 1 88 ? 12.641 -18.406 3.535 1 93.38 88 THR B N 1
ATOM 1755 C CA . THR B 1 88 ? 12.57 -19.531 2.619 1 93.38 88 THR B CA 1
ATOM 1756 C C . THR B 1 88 ? 11.406 -19.375 1.646 1 93.38 88 THR B C 1
ATOM 1758 O O . THR B 1 88 ? 11.469 -19.828 0.504 1 93.38 88 THR B O 1
ATOM 1761 N N . GLN B 1 89 ? 10.438 -18.641 2.092 1 96 89 GLN B N 1
ATOM 1762 C CA . GLN B 1 89 ? 9.188 -18.578 1.342 1 96 89 GLN B CA 1
ATOM 1763 C C . GLN B 1 89 ? 9.328 -17.672 0.122 1 96 89 GLN B C 1
ATOM 1765 O O . GLN B 1 89 ? 8.633 -17.859 -0.881 1 96 89 GLN B O 1
ATOM 1770 N N . LEU B 1 90 ? 10.297 -16.734 0.19 1 97.25 90 LEU B N 1
ATOM 1771 C CA . LEU B 1 90 ? 10.531 -15.906 -0.991 1 97.25 90 LEU B CA 1
ATOM 1772 C C . LEU B 1 90 ? 10.945 -16.766 -2.182 1 97.25 90 LEU B C 1
ATOM 1774 O O . LEU B 1 90 ? 10.359 -16.656 -3.26 1 97.25 90 LEU B O 1
ATOM 1778 N N . ASP B 1 91 ? 11.914 -17.625 -1.983 1 96.62 91 ASP B N 1
ATOM 1779 C CA . ASP B 1 91 ? 12.414 -18.469 -3.064 1 96.62 91 ASP B CA 1
ATOM 1780 C C . ASP B 1 91 ? 11.383 -19.516 -3.48 1 96.62 91 ASP B C 1
ATOM 1782 O O . ASP B 1 91 ? 11.258 -19.828 -4.664 1 96.62 91 ASP B O 1
ATOM 1786 N N . GLN B 1 92 ? 10.656 -19.953 -2.482 1 97.31 92 GLN B N 1
ATOM 1787 C CA . GLN B 1 92 ? 9.609 -20.922 -2.789 1 97.31 92 GLN B CA 1
ATOM 1788 C C . GLN B 1 92 ? 8.547 -20.312 -3.701 1 97.31 92 GLN B C 1
ATOM 1790 O O . GLN B 1 92 ? 8.094 -20.953 -4.648 1 97.31 92 GLN B O 1
ATOM 1795 N N . LEU B 1 93 ? 8.172 -19.094 -3.414 1 98.44 93 LEU B N 1
ATOM 1796 C CA . LEU B 1 93 ? 7.195 -18.422 -4.262 1 98.44 93 LEU B CA 1
ATOM 1797 C C . LEU B 1 93 ? 7.746 -18.234 -5.672 1 98.44 93 LEU B C 1
ATOM 1799 O O . LEU B 1 93 ? 7.062 -18.516 -6.656 1 98.44 93 LEU B O 1
ATOM 1803 N N . HIS B 1 94 ? 8.945 -17.734 -5.727 1 98.56 94 HIS B N 1
ATOM 1804 C CA . HIS B 1 94 ? 9.602 -17.516 -7.016 1 98.56 94 HIS B CA 1
ATOM 1805 C C . HIS B 1 94 ? 9.594 -18.797 -7.855 1 98.56 94 HIS B C 1
ATOM 1807 O O . HIS B 1 94 ? 9.172 -18.766 -9.016 1 98.56 94 HIS B O 1
ATOM 1813 N N . ASP B 1 95 ? 9.992 -19.875 -7.262 1 98 95 ASP B N 1
ATOM 1814 C CA . ASP B 1 95 ? 10.102 -21.141 -7.992 1 98 95 ASP B CA 1
ATOM 1815 C C . ASP B 1 95 ? 8.734 -21.625 -8.461 1 98 95 ASP B C 1
ATOM 1817 O O . ASP B 1 95 ? 8.594 -22.125 -9.578 1 98 95 ASP B O 1
ATOM 1821 N N . SER B 1 96 ? 7.82 -21.469 -7.578 1 97.5 96 SER B N 1
ATOM 1822 C CA . SER B 1 96 ? 6.473 -21.906 -7.934 1 97.5 96 SER B CA 1
ATOM 1823 C C . SER B 1 96 ? 5.922 -21.094 -9.102 1 97.5 96 SER B C 1
ATOM 1825 O O . SER B 1 96 ? 5.227 -21.625 -9.969 1 97.5 96 SER B O 1
ATOM 1827 N N . LEU B 1 97 ? 6.188 -19.797 -9.141 1 98.25 97 LEU B N 1
ATOM 1828 C CA . LEU B 1 97 ? 5.66 -18.922 -10.188 1 98.25 97 LEU B CA 1
ATOM 1829 C C . LEU B 1 97 ? 6.426 -19.125 -11.492 1 98.25 97 LEU B C 1
ATOM 1831 O O . LEU B 1 97 ? 5.852 -18.984 -12.578 1 98.25 97 LEU B O 1
ATOM 1835 N N . LYS B 1 98 ? 7.676 -19.391 -11.398 1 96.94 98 LYS B N 1
ATOM 1836 C CA . LYS B 1 98 ? 8.5 -19.609 -12.578 1 96.94 98 LYS B CA 1
ATOM 1837 C C . LYS B 1 98 ? 8.031 -20.844 -13.359 1 96.94 98 LYS B C 1
ATOM 1839 O O . LYS B 1 98 ? 8.203 -20.906 -14.578 1 96.94 98 LYS B O 1
ATOM 1844 N N . ALA B 1 99 ? 7.438 -21.703 -12.695 1 95.62 99 ALA B N 1
ATOM 1845 C CA . ALA B 1 99 ? 6.957 -22.953 -13.305 1 95.62 99 ALA B CA 1
ATOM 1846 C C . ALA B 1 99 ? 5.66 -22.719 -14.078 1 95.62 99 ALA B C 1
ATOM 1848 O O . ALA B 1 99 ? 5.219 -23.578 -14.836 1 95.62 99 ALA B O 1
ATOM 1849 N N . ARG B 1 100 ? 5.148 -21.531 -13.898 1 95.56 100 ARG B N 1
ATOM 1850 C CA . ARG B 1 100 ? 3.885 -21.219 -14.547 1 95.56 100 ARG B CA 1
ATOM 1851 C C . ARG B 1 100 ? 4.113 -20.438 -15.844 1 95.56 100 ARG B C 1
ATOM 1853 O O . ARG B 1 100 ? 5.055 -19.656 -15.945 1 95.56 100 ARG B O 1
ATOM 1860 N N . ASP B 1 101 ? 3.141 -20.5 -16.719 1 93.38 101 ASP B N 1
ATOM 1861 C CA . ASP B 1 101 ? 3.248 -19.812 -18 1 93.38 101 ASP B CA 1
ATOM 1862 C C . ASP B 1 101 ? 2.395 -18.547 -18.016 1 93.38 101 ASP B C 1
ATOM 1864 O O . ASP B 1 101 ? 2.508 -17.719 -18.938 1 93.38 101 ASP B O 1
ATOM 1868 N N . ASP B 1 102 ? 1.6 -18.312 -17.047 1 94.81 102 ASP B N 1
ATOM 1869 C CA . ASP B 1 102 ? 0.632 -17.219 -17.078 1 94.81 102 ASP B CA 1
ATOM 1870 C C . ASP B 1 102 ? 1.041 -16.078 -16.141 1 94.81 102 ASP B C 1
ATOM 1872 O O . ASP B 1 102 ? 0.231 -15.211 -15.82 1 94.81 102 ASP B O 1
ATOM 1876 N N . VAL B 1 103 ? 2.307 -16.203 -15.672 1 97.25 103 VAL B N 1
ATOM 1877 C CA . VAL B 1 103 ? 2.801 -15.156 -14.781 1 97.25 103 VAL B CA 1
ATOM 1878 C C . VAL B 1 103 ? 3.869 -14.336 -15.492 1 97.25 103 VAL B C 1
ATOM 1880 O O . VAL B 1 103 ? 4.816 -14.891 -16.062 1 97.25 103 VAL B O 1
ATOM 1883 N N . GLU B 1 104 ? 3.688 -13.039 -15.531 1 98.06 104 GLU B N 1
ATOM 1884 C CA . GLU B 1 104 ? 4.652 -12.125 -16.125 1 98.06 104 GLU B CA 1
ATOM 1885 C C . GLU B 1 104 ? 5.633 -11.594 -15.086 1 98.06 104 GLU B C 1
ATOM 1887 O O . GLU B 1 104 ? 5.238 -10.898 -14.156 1 98.06 104 GLU B O 1
ATOM 1892 N N . PHE B 1 105 ? 6.906 -11.898 -15.266 1 98.62 105 PHE B N 1
ATOM 1893 C CA . PHE B 1 105 ? 7.945 -11.359 -14.391 1 98.62 105 PHE B CA 1
ATOM 1894 C C . PHE B 1 105 ? 8.391 -9.984 -14.875 1 98.62 105 PHE B C 1
ATOM 1896 O O . PHE B 1 105 ? 8.781 -9.82 -16.031 1 98.62 105 PHE B O 1
ATOM 1903 N N . ALA B 1 106 ? 8.25 -9.031 -14.07 1 98.56 106 ALA B N 1
ATOM 1904 C CA . ALA B 1 106 ? 8.75 -7.688 -14.367 1 98.56 106 ALA B CA 1
ATOM 1905 C C . ALA B 1 106 ? 10.242 -7.578 -14.078 1 98.56 106 ALA B C 1
ATOM 1907 O O . ALA B 1 106 ? 10.953 -6.824 -14.742 1 98.56 106 ALA B O 1
ATOM 1908 N N . ASP B 1 107 ? 10.758 -8.203 -13.055 1 98.5 107 ASP B N 1
ATOM 1909 C CA . ASP B 1 107 ? 12.164 -8.297 -12.672 1 98.5 107 ASP B CA 1
ATOM 1910 C C . ASP B 1 107 ? 12.523 -9.695 -12.188 1 98.5 107 ASP B C 1
ATOM 1912 O O . ASP B 1 107 ? 11.789 -10.289 -11.391 1 98.5 107 ASP B O 1
ATOM 1916 N N . GLU B 1 108 ? 13.648 -10.227 -12.625 1 98.19 108 GLU B N 1
ATOM 1917 C CA . GLU B 1 108 ? 14.141 -11.516 -12.141 1 98.19 108 GLU B CA 1
ATOM 1918 C C . GLU B 1 108 ? 14.625 -11.414 -10.695 1 98.19 108 GLU B C 1
ATOM 1920 O O . GLU B 1 108 ? 14.93 -10.328 -10.211 1 98.19 108 GLU B O 1
ATOM 1925 N N . ILE B 1 109 ? 14.719 -12.586 -10.07 1 98.5 109 ILE B N 1
ATOM 1926 C CA . ILE B 1 109 ? 15.164 -12.594 -8.68 1 98.5 109 ILE B CA 1
ATOM 1927 C C . ILE B 1 109 ? 16.641 -12.195 -8.609 1 98.5 109 ILE B C 1
ATOM 1929 O O . ILE B 1 109 ? 17.453 -12.633 -9.43 1 98.5 109 ILE B O 1
ATOM 1933 N N . GLN B 1 110 ? 16.891 -11.328 -7.75 1 98.56 110 GLN B N 1
ATOM 1934 C CA . GLN B 1 110 ? 18.266 -10.852 -7.617 1 98.56 110 GLN B CA 1
ATOM 1935 C C . GLN B 1 110 ? 18.516 -10.273 -6.227 1 98.56 110 GLN B C 1
ATOM 1937 O O . GLN B 1 110 ? 17.578 -9.844 -5.551 1 98.56 110 GLN B O 1
ATOM 1942 N N . ASP B 1 111 ? 19.781 -10.32 -5.824 1 98.38 111 ASP B N 1
ATOM 1943 C CA . ASP B 1 111 ? 20.25 -9.578 -4.652 1 98.38 111 ASP B CA 1
ATOM 1944 C C . ASP B 1 111 ? 20.609 -8.141 -5.016 1 98.38 111 ASP B C 1
ATOM 1946 O O . ASP B 1 111 ? 21.422 -7.906 -5.914 1 98.38 111 ASP B O 1
ATOM 1950 N N . GLN B 1 112 ? 19.969 -7.227 -4.32 1 98.12 112 GLN B N 1
ATOM 1951 C CA . GLN B 1 112 ? 20.156 -5.82 -4.66 1 98.12 112 GLN B CA 1
ATOM 1952 C C . GLN B 1 112 ? 21.188 -5.16 -3.75 1 98.12 112 GLN B C 1
ATOM 1954 O O . GLN B 1 112 ? 21.344 -5.559 -2.594 1 98.12 112 GLN B O 1
ATOM 1959 N N . PRO B 1 113 ? 21.797 -4.109 -4.18 1 95.94 113 PRO B N 1
ATOM 1960 C CA . PRO B 1 113 ? 22.844 -3.443 -3.393 1 95.94 113 PRO B CA 1
ATOM 1961 C C . PRO B 1 113 ? 22.281 -2.779 -2.131 1 95.94 113 PRO B C 1
ATOM 1963 O O . PRO B 1 113 ? 23.047 -2.48 -1.206 1 95.94 113 PRO B O 1
ATOM 1966 N N . TRP B 1 114 ? 21.031 -2.592 -2.123 1 95.19 114 TRP B N 1
ATOM 1967 C CA . TRP B 1 114 ? 20.453 -1.924 -0.962 1 95.19 114 TRP B CA 1
ATOM 1968 C C . TRP B 1 114 ? 20.031 -2.938 0.097 1 95.19 114 TRP B C 1
ATOM 1970 O O . TRP B 1 114 ? 19.375 -2.584 1.076 1 95.19 114 TRP B O 1
ATOM 1980 N N . GLY B 1 115 ? 20.266 -4.289 -0.166 1 96.38 115 GLY B N 1
ATOM 1981 C CA . GLY B 1 115 ? 20.172 -5.254 0.919 1 96.38 115 GLY B CA 1
ATOM 1982 C C . GLY B 1 115 ? 18.953 -6.16 0.803 1 96.38 115 GLY B C 1
ATOM 1983 O O . GLY B 1 115 ? 18.641 -6.902 1.735 1 96.38 115 GLY B O 1
ATOM 1984 N N . PHE B 1 116 ? 18.234 -6.141 -0.312 1 97.69 116 PHE B N 1
ATOM 1985 C CA . PHE B 1 116 ? 17.078 -7.016 -0.518 1 97.69 116 PHE B CA 1
ATOM 1986 C C . PHE B 1 116 ? 17.422 -8.125 -1.503 1 97.69 116 PHE B C 1
ATOM 1988 O O . PHE B 1 116 ? 18.156 -7.906 -2.469 1 97.69 116 PHE B O 1
ATOM 1995 N N . ARG B 1 117 ? 16.984 -9.352 -1.278 1 98.12 117 ARG B N 1
ATOM 1996 C CA . ARG B 1 117 ? 16.656 -10.289 -2.354 1 98.12 117 ARG B CA 1
ATOM 1997 C C . ARG B 1 117 ? 15.211 -10.117 -2.811 1 98.12 117 ARG B C 1
ATOM 1999 O O . ARG B 1 117 ? 14.297 -10.117 -1.99 1 98.12 117 ARG B O 1
ATOM 2006 N N . GLN B 1 118 ? 15.047 -9.898 -4.07 1 98.81 118 GLN B N 1
ATOM 2007 C CA . GLN B 1 118 ? 13.695 -9.547 -4.5 1 98.81 118 GLN B CA 1
ATOM 2008 C C . GLN B 1 118 ? 13.445 -9.984 -5.941 1 98.81 118 GLN B C 1
ATOM 2010 O O . GLN B 1 118 ? 14.391 -10.234 -6.691 1 98.81 118 GLN B O 1
ATOM 2015 N N . PHE B 1 119 ? 12.219 -10.117 -6.336 1 98.88 119 PHE B N 1
ATOM 2016 C CA . PHE B 1 119 ? 11.734 -10.219 -7.707 1 98.88 119 PHE B CA 1
ATOM 2017 C C . PHE B 1 119 ? 10.375 -9.531 -7.852 1 98.88 119 PHE B C 1
ATOM 2019 O O . PHE B 1 119 ? 9.727 -9.219 -6.855 1 98.88 119 PHE B O 1
ATOM 2026 N N . ALA B 1 120 ? 10 -9.258 -9.07 1 98.94 120 ALA B N 1
ATOM 2027 C CA . ALA B 1 120 ? 8.734 -8.57 -9.305 1 98.94 120 ALA B CA 1
ATOM 2028 C C . ALA B 1 120 ? 7.926 -9.273 -10.391 1 98.94 120 ALA B C 1
ATOM 2030 O O . ALA B 1 120 ? 8.492 -9.773 -11.367 1 98.94 120 ALA B O 1
ATOM 2031 N N . ILE B 1 121 ? 6.625 -9.289 -10.195 1 98.94 121 ILE B N 1
ATOM 2032 C CA . ILE B 1 121 ? 5.699 -9.82 -11.195 1 98.94 121 ILE B CA 1
ATOM 2033 C C . ILE B 1 121 ? 4.613 -8.781 -11.492 1 98.94 121 ILE B C 1
ATOM 2035 O O . ILE B 1 121 ? 4.441 -7.824 -10.734 1 98.94 121 ILE B O 1
ATOM 2039 N N . LYS B 1 122 ? 3.889 -8.969 -12.586 1 98.81 122 LYS B N 1
ATOM 2040 C CA . LYS B 1 122 ? 2.725 -8.164 -12.945 1 98.81 122 LYS B CA 1
ATOM 2041 C C . LYS B 1 122 ? 1.437 -8.977 -12.805 1 98.81 122 LYS B C 1
ATOM 2043 O O . LYS B 1 122 ? 1.396 -10.156 -13.164 1 98.81 122 LYS B O 1
ATOM 2048 N N . ASP B 1 123 ? 0.448 -8.328 -12.242 1 98.69 123 ASP B N 1
ATOM 2049 C CA . ASP B 1 123 ? -0.863 -8.969 -12.219 1 98.69 123 ASP B CA 1
ATOM 2050 C C . ASP B 1 123 ? -1.611 -8.734 -13.531 1 98.69 123 ASP B C 1
ATOM 2052 O O . ASP B 1 123 ? -1.096 -8.07 -14.438 1 98.69 123 ASP B O 1
ATOM 2056 N N . PRO B 1 124 ? -2.781 -9.234 -13.75 1 98.25 124 PRO B N 1
ATOM 2057 C CA . PRO B 1 124 ? -3.48 -9.188 -15.039 1 98.25 124 PRO B CA 1
ATOM 2058 C C . PRO B 1 124 ? -3.779 -7.762 -15.492 1 98.25 124 PRO B C 1
ATOM 2060 O O . PRO B 1 124 ? -4.004 -7.523 -16.688 1 98.25 124 PRO B O 1
ATOM 2063 N N . ASP B 1 125 ? -3.854 -6.789 -14.602 1 98.56 125 ASP B N 1
ATOM 2064 C CA . ASP B 1 125 ? -4.148 -5.406 -14.969 1 98.56 125 ASP B CA 1
ATOM 2065 C C . ASP B 1 125 ? -2.873 -4.57 -15.023 1 98.56 125 ASP B C 1
ATOM 2067 O O . ASP B 1 125 ? -2.932 -3.346 -15.148 1 98.56 125 ASP B O 1
ATOM 2071 N N . GLY B 1 126 ? -1.742 -5.176 -14.766 1 98.5 126 GLY B N 1
ATOM 2072 C CA . GLY B 1 126 ? -0.471 -4.484 -14.914 1 98.5 126 GLY B CA 1
ATOM 2073 C C . GLY B 1 126 ? 0.069 -3.953 -13.602 1 98.5 126 GLY B C 1
ATOM 2074 O O . GLY B 1 126 ? 1.123 -3.314 -13.57 1 98.5 126 GLY B O 1
ATOM 2075 N N . ASN B 1 127 ? -0.638 -4.148 -12.516 1 98.81 127 ASN B N 1
ATOM 2076 C CA . ASN B 1 127 ? -0.065 -3.83 -11.211 1 98.81 127 ASN B CA 1
ATOM 2077 C C . ASN B 1 127 ? 1.203 -4.637 -10.945 1 98.81 127 ASN B C 1
ATOM 2079 O O . ASN B 1 127 ? 1.281 -5.812 -11.297 1 98.81 127 ASN B O 1
ATOM 2083 N N . THR B 1 128 ? 2.143 -4.004 -10.258 1 98.88 128 THR B N 1
ATOM 2084 C CA . THR B 1 128 ? 3.414 -4.672 -9.992 1 98.88 128 THR B CA 1
ATOM 2085 C C . THR B 1 128 ? 3.531 -5.051 -8.523 1 98.88 128 THR B C 1
ATOM 2087 O O . THR B 1 128 ? 3.311 -4.219 -7.641 1 98.88 128 THR B O 1
ATOM 2090 N N . LEU B 1 129 ? 3.828 -6.285 -8.211 1 98.94 129 LEU B N 1
ATOM 2091 C CA . LEU B 1 129 ? 4.188 -6.773 -6.887 1 98.94 129 LEU B CA 1
ATOM 2092 C C . LEU B 1 129 ? 5.672 -7.117 -6.82 1 98.94 129 LEU B C 1
ATOM 2094 O O . LEU B 1 129 ? 6.16 -7.934 -7.602 1 98.94 129 LEU B O 1
ATOM 2098 N N . THR B 1 130 ? 6.355 -6.488 -5.98 1 98.94 130 THR B N 1
ATOM 2099 C CA . THR B 1 130 ? 7.73 -6.859 -5.668 1 98.94 130 THR B CA 1
ATOM 2100 C C . THR B 1 130 ? 7.797 -7.625 -4.348 1 98.94 130 THR B C 1
ATOM 2102 O O . THR B 1 130 ? 7.488 -7.074 -3.289 1 98.94 130 THR B O 1
ATOM 2105 N N . PHE B 1 131 ? 8.148 -8.883 -4.449 1 98.88 131 PHE B N 1
ATOM 2106 C CA . PHE B 1 131 ? 8.367 -9.695 -3.256 1 98.88 131 PHE B CA 1
ATOM 2107 C C . PHE B 1 131 ? 9.828 -9.641 -2.826 1 98.88 131 PHE B C 1
ATOM 2109 O O . PHE B 1 131 ? 10.734 -9.711 -3.664 1 98.88 131 PHE B O 1
ATOM 2116 N N . PHE B 1 132 ? 10.016 -9.516 -1.47 1 98.69 132 PHE B N 1
ATOM 2117 C CA . PHE B 1 132 ? 11.414 -9.359 -1.063 1 98.69 132 PHE B CA 1
ATOM 2118 C C . PHE B 1 132 ? 11.633 -9.922 0.336 1 98.69 132 PHE B C 1
ATOM 2120 O O . PHE B 1 132 ? 10.672 -10.211 1.053 1 98.69 132 PHE B O 1
ATOM 2127 N N . LYS B 1 133 ? 12.883 -10.125 0.685 1 97.75 133 LYS B N 1
ATOM 2128 C CA . LYS B 1 133 ? 13.391 -10.359 2.035 1 97.75 133 LYS B CA 1
ATOM 2129 C C . LYS B 1 133 ? 14.695 -9.609 2.271 1 97.75 133 LYS B C 1
ATOM 2131 O O . LYS B 1 133 ? 15.383 -9.227 1.32 1 97.75 133 LYS B O 1
ATOM 2136 N N . TYR B 1 134 ? 14.961 -9.391 3.533 1 96.56 134 TYR B N 1
ATOM 2137 C CA . TYR B 1 134 ? 16.25 -8.812 3.873 1 96.56 134 TYR B CA 1
ATOM 2138 C C . TYR B 1 134 ? 17.375 -9.836 3.701 1 96.56 134 TYR B C 1
ATOM 2140 O O . TYR B 1 134 ? 17.219 -11.008 4.066 1 96.56 134 TYR B O 1
ATOM 2148 N N . LEU B 1 135 ? 18.516 -9.383 3.158 1 95 135 LEU B N 1
ATOM 2149 C CA . LEU B 1 135 ? 19.672 -10.258 2.99 1 95 135 LEU B CA 1
ATOM 2150 C C . LEU B 1 135 ? 20.359 -10.508 4.324 1 95 135 LEU B C 1
ATOM 2152 O O . LEU B 1 135 ? 20.875 -11.594 4.566 1 95 135 LEU B O 1
ATOM 2156 N N . GLU B 1 136 ? 20.406 -9.398 5.086 1 89 136 GLU B N 1
ATOM 2157 C CA . GLU B 1 136 ? 21.125 -9.5 6.352 1 89 136 GLU B CA 1
ATOM 2158 C C . GLU B 1 136 ? 20.172 -9.445 7.539 1 89 136 GLU B C 1
ATOM 2160 O O . GLU B 1 136 ? 20.016 -8.398 8.172 1 89 136 GLU B O 1
ATOM 2165 N N . GLY B 1 137 ? 19.375 -10.461 7.848 1 78.56 137 GLY B N 1
ATOM 2166 C CA . GLY B 1 137 ? 18.531 -10.602 9.023 1 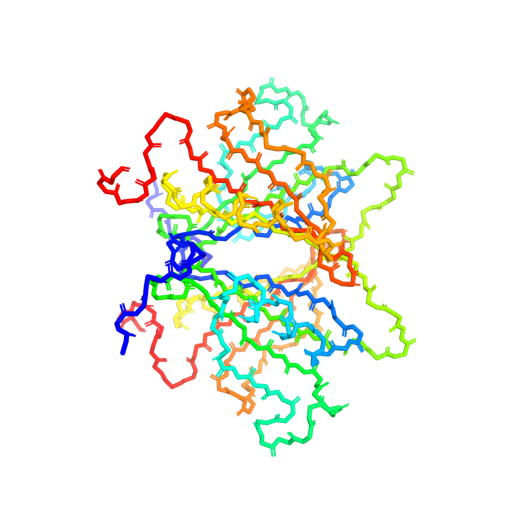78.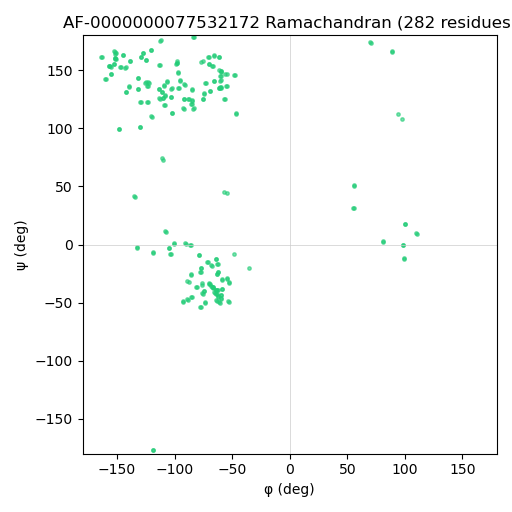56 137 GLY B CA 1
ATOM 2167 C C . GLY B 1 137 ? 17.344 -9.656 9.031 1 78.56 137 GLY B C 1
ATOM 2168 O O . GLY B 1 137 ? 17.172 -8.875 8.094 1 78.56 137 GLY B O 1
ATOM 2169 N N . GLY B 1 138 ? 16.422 -9.836 10.07 1 79.25 138 GLY B N 1
ATOM 2170 C CA . GLY B 1 138 ? 15.273 -8.977 10.273 1 79.25 138 GLY B CA 1
ATOM 2171 C C . GLY B 1 138 ? 13.984 -9.555 9.734 1 79.25 138 GLY B C 1
ATOM 2172 O O . GLY B 1 138 ? 12.898 -9.031 9.992 1 79.25 138 GLY B O 1
ATOM 2173 N N . ASN B 1 139 ? 14.219 -10.641 8.93 1 84.31 139 ASN B N 1
ATOM 2174 C CA . ASN B 1 139 ? 13 -11.289 8.453 1 84.31 139 ASN B CA 1
ATOM 2175 C C . ASN B 1 139 ? 12.328 -12.094 9.562 1 84.31 139 ASN B C 1
ATOM 2177 O O . ASN B 1 139 ? 13 -12.688 10.406 1 84.31 139 ASN B O 1
ATOM 2181 N N . PRO B 1 140 ? 11.055 -11.805 9.664 1 72.75 140 PRO B N 1
ATOM 2182 C CA . PRO B 1 140 ? 10.414 -12.664 10.664 1 72.75 140 PRO B CA 1
ATOM 2183 C C . PRO B 1 140 ? 10.523 -14.148 10.328 1 72.75 140 PRO B C 1
ATOM 2185 O O . PRO B 1 140 ? 10.461 -14.523 9.156 1 72.75 140 PRO B O 1
ATOM 2188 N N . GLY B 1 141 ? 10.586 -15 11.398 1 62.75 141 GLY B N 1
ATOM 2189 C CA . GLY B 1 141 ? 10.531 -16.453 11.281 1 62.75 141 GLY B CA 1
ATOM 2190 C C . GLY B 1 141 ? 11.906 -17.094 11.289 1 62.75 141 GLY B C 1
ATOM 2191 O O . GLY B 1 141 ? 12.914 -16.422 11.102 1 62.75 141 GLY B O 1
ATOM 2192 N N . ASP B 1 142 ? 12.297 -17.766 12.312 1 55.19 142 ASP B N 1
ATOM 2193 C CA . ASP B 1 142 ? 13.492 -18.516 12.68 1 55.19 142 ASP B CA 1
ATOM 2194 C C . ASP B 1 142 ? 14.094 -19.219 11.461 1 55.19 142 ASP B C 1
ATOM 2196 O O . ASP B 1 142 ? 15.188 -19.781 11.539 1 55.19 142 ASP B O 1
ATOM 2200 N N . GLU B 1 143 ? 13.398 -19.469 10.336 1 47.62 143 GLU B N 1
ATOM 2201 C CA . GLU B 1 143 ? 14.117 -20.359 9.43 1 47.62 143 GLU B CA 1
ATOM 2202 C C . GLU B 1 143 ? 14.992 -19.547 8.469 1 47.62 143 GLU B C 1
ATOM 2204 O O . GLU B 1 143 ? 14.711 -18.391 8.18 1 47.62 143 GLU B O 1
#

Secondary structure (DSSP, 8-state):
------GGGG--EEEEEEE-S-HHHHHIIIIIII-PEEEEEESTTS-GGG--EEEEEESGGGSEEEEEEPPSSSPPPP-EEEEE--HHHHHHHHHHHHT-SS-EEEEEEEE-TTSEEEEEEE-TTS-EEEEEEESSS--SS--/------GGGG--EEEEEEE-S-HHHHHIIIIIII-PEEEEEESTTS-GGG--EEEEEESGGGSEEEEEEPPSSSPPPP-EEEEE--HHHHHHHHHHHHT-SS-EEEEEEEE-TTSEEEEEEE-TTS-EEEEEEESSS--SS--

Foldseek 3Di:
DPDDDDPCVPDDDDEEEWEDQAVLLVCCCCCVPQNWAWDAWVVGPDDSRPTQKTKTADDDPRNYIYIYGYDPPDATDAEEDEDEDAPVVQVVSLVSVVVDDPKAWPADFDQDPVFWGWTWTAGPSGHIYIYIYGNPDPGPDPD/DPDDDDPCVPDDDDEEEWEDQAVLLVCCCCCVPQNWAWDAWVVGPDDSRPTQKTKTADDDPRNYIYIYGYDPPDATDAEEDEDEDAPVVQVVSLVSVVVDDPKAWPADFDQDPVFWGWTWTAGPSGHIYIYIYGNPDPGPDPD

Organism: Fusarium solani (NCBI:txid169388)

Radius of gyration: 18.77 Å; Cα contacts (8 Å, |Δi|>4): 655; chains: 2; bounding box: 46×58×43 Å

Nearest PDB structures (foldseek):
  4mym-assembly1_A-2  TM=6.700E-01  e=5.157E-10  Nocardioides sp. JS614
  3e5d-assembly1_A-2  TM=7.340E-01  e=1.772E-07  Listeria monocytogenes serotype 4b str. F2365
  2a4x-assembly1_B  TM=6.793E-01  e=1.560E-07  Streptomyces caespitosus
  1kll-assembly1_A-2  TM=6.624E-01  e=1.211E-07  Streptomyces lavendulae
  1kmz-assembly1_A  TM=4.218E-01  e=4.591E-07  Streptomyces lavendulae

Sequence (286 aa):
MSGTPAPVASAWKIIPTFESDDIARTLEFYVGTLGFTLASTKPEDGDPSLFTFCSIFAGEKAAANIYFFKPSGRSANPSSAYIALGTTQLDQLHDSLKARDDVEFADEIQDQPWGFRQFAIKDPDGNTLTFFKYLEGGNPGDEMSGTPAPVASAWKIIPTFESDDIARTLEFYVGTLGFTLASTKPEDGDPSLFTFCSIFAGEKAAANIYFFKPSGRSANPSSAYIALGTTQLDQLHDSLKARDDVEFADEIQDQPWGFRQFAIKDPDGNTLTFFKYLEGGNPGDE

Solvent-accessible surface area (backbone atoms only — not comparable to full-atom values): 15029 Å² total; per-residue (Å²): 130,94,65,80,70,44,40,44,46,46,16,68,35,48,30,35,44,37,43,26,81,45,47,49,62,48,43,48,44,42,37,64,68,53,40,37,41,81,75,49,45,34,59,76,87,53,63,55,92,63,35,43,32,38,33,36,28,23,22,72,91,45,31,26,37,41,37,37,36,45,58,81,97,53,80,43,62,59,39,41,32,36,35,33,26,18,67,65,29,45,58,50,42,51,54,59,46,68,74,41,87,87,57,47,71,75,39,72,76,43,77,45,96,90,43,36,36,33,32,25,33,39,49,98,59,55,28,35,43,32,44,31,33,54,68,80,60,87,46,65,68,90,106,130,92,65,80,71,42,38,43,46,45,17,68,35,47,29,35,46,38,44,25,82,44,47,51,61,49,43,48,44,42,37,65,69,52,40,36,42,80,74,48,45,34,58,76,88,54,62,55,90,63,34,44,31,39,34,36,28,24,21,70,92,46,32,26,35,41,37,37,35,44,58,80,96,53,79,44,61,60,38,41,33,37,37,33,26,18,66,64,28,45,57,50,41,51,54,59,47,68,73,42,89,88,58,48,71,75,40,72,76,43,78,45,95,88,42,36,36,31,30,25,34,41,50,98,59,55,28,36,45,32,42,28,30,54,68,80,60,89,47,66,66,93,104

InterPro domains:
  IPR004360 Glyoxalase/fosfomycin resistance/dioxygenase domain [PF00903] (21-130)
  IPR029068 Glyoxalase/Bleomycin resistance protein/Dihydroxybiphenyl dioxygenase [G3DSA:3.10.180.10] (8-137)
  IPR029068 Glyoxalase/Bleomycin resistance protein/Dihydroxybiphenyl dioxygenase [SSF54593] (17-136)
  IPR037523 Vicinal oxygen chelate (VOC), core domain [PS51819] (11-134)